Protein AF-A0A965QB93-F1 (afdb_monomer)

Radius of gyration: 33.7 Å; Cα contacts (8 Å, |Δi|>4): 603; chains: 1; bounding box: 69×72×111 Å

Secondary structure (DSSP, 8-state):
------------------------------------------------------------SHHHHTTS-----------------PPPPHHHHHHHHHHHHHHHHHHHHHHHHHHHHHHHHHHHHHHHHHHHHHHHHHHHHHTT-B--TTS--SEEEE-SSEEEEEEEEEEEEE-STTEEEEPP--HHHHHH--EEEEEEE-TTTT--EEEEE-SS--EE--THHHHTTT--PPTT-EEEE-TT----TT-EEEEEEEEEEEEEE-SSSTTSEEEEEEETTS--EEEEEEE-TT-EEEEEETT--SPBSS---GGGEEEEEEEEEEEPSS--TT-SS--EEEEEEEEE--B---

Structure (mmCIF, N/CA/C/O backbone):
data_AF-A0A965QB93-F1
#
_entry.id   AF-A0A965QB93-F1
#
loop_
_atom_site.group_PDB
_atom_site.id
_atom_site.type_symbol
_atom_site.label_atom_id
_atom_site.label_alt_id
_atom_site.label_comp_id
_atom_site.label_asym_id
_atom_site.label_entity_id
_atom_site.label_seq_id
_atom_site.pdbx_PDB_ins_code
_atom_site.Cartn_x
_atom_site.Cartn_y
_atom_site.Cartn_z
_atom_site.occupancy
_atom_site.B_iso_or_equiv
_atom_site.auth_seq_id
_atom_site.auth_comp_id
_atom_site.auth_asym_id
_atom_site.auth_atom_id
_atom_site.pdbx_PDB_model_num
ATOM 1 N N . MET A 1 1 ? 26.404 -50.165 -29.804 1.00 35.16 1 MET A N 1
ATOM 2 C CA . MET A 1 1 ? 27.723 -50.814 -29.624 1.00 35.16 1 MET A CA 1
ATOM 3 C C . MET A 1 1 ? 28.597 -50.466 -30.818 1.00 35.16 1 MET A C 1
ATOM 5 O O . MET A 1 1 ? 28.040 -50.518 -31.912 1.00 35.16 1 MET A O 1
ATOM 9 N N . PRO A 1 2 ? 29.921 -50.261 -30.656 1.00 63.09 2 PRO A N 1
ATOM 10 C CA . PRO A 1 2 ? 30.664 -49.651 -29.533 1.00 63.09 2 PRO A CA 1
ATOM 11 C C . PRO A 1 2 ? 30.927 -48.158 -29.883 1.00 63.09 2 PRO A C 1
ATOM 13 O O . PRO A 1 2 ? 29.962 -47.539 -30.316 1.00 63.09 2 PRO A O 1
ATOM 16 N N . HIS A 1 3 ? 32.121 -47.533 -29.836 1.00 40.97 3 HIS A N 1
ATOM 17 C CA . HIS A 1 3 ? 32.996 -47.166 -28.685 1.00 40.97 3 HIS A CA 1
ATOM 18 C C . HIS A 1 3 ? 32.787 -45.644 -28.411 1.00 40.97 3 HIS A C 1
ATOM 20 O O . HIS A 1 3 ? 32.260 -44.967 -29.287 1.00 40.97 3 HIS A O 1
ATOM 26 N N . ALA A 1 4 ? 33.049 -45.001 -27.262 1.00 42.69 4 ALA A N 1
ATOM 27 C CA . ALA A 1 4 ? 34.003 -45.143 -26.142 1.00 42.69 4 ALA A CA 1
ATOM 28 C C . ALA A 1 4 ? 35.377 -44.439 -26.317 1.00 42.69 4 ALA A C 1
ATOM 30 O O . ALA A 1 4 ? 36.328 -45.069 -26.763 1.00 42.69 4 ALA A O 1
ATOM 31 N N . LEU A 1 5 ? 35.451 -43.169 -25.880 1.00 48.66 5 LEU A N 1
ATOM 32 C CA . LEU A 1 5 ? 36.581 -42.405 -25.292 1.00 48.66 5 LEU A CA 1
ATOM 33 C C . LEU A 1 5 ? 35.890 -41.285 -24.465 1.00 48.66 5 LEU A C 1
ATOM 35 O O . LEU A 1 5 ? 35.042 -40.604 -25.035 1.00 48.66 5 LEU A O 1
ATOM 39 N N . LEU A 1 6 ? 35.958 -41.141 -23.133 1.00 41.66 6 LEU A N 1
ATOM 40 C CA . LEU A 1 6 ? 37.072 -41.045 -22.168 1.00 41.66 6 LEU A CA 1
ATOM 41 C C . LEU A 1 6 ? 38.065 -39.909 -22.464 1.00 41.66 6 LEU A C 1
ATOM 43 O O . LEU A 1 6 ? 38.689 -39.881 -23.521 1.00 41.66 6 LEU A O 1
ATOM 47 N N . GLY A 1 7 ? 38.177 -38.992 -21.500 1.00 39.69 7 GLY A N 1
ATOM 48 C CA . GLY A 1 7 ? 38.986 -37.775 -21.529 1.00 39.69 7 GLY A CA 1
ATOM 49 C C . GLY A 1 7 ? 38.798 -37.012 -20.216 1.00 39.69 7 GLY A C 1
ATOM 50 O O . GLY A 1 7 ? 37.840 -36.253 -20.082 1.00 39.69 7 GLY A O 1
ATOM 51 N N . ASP A 1 8 ? 39.672 -37.296 -19.253 1.00 41.94 8 ASP A N 1
ATOM 52 C CA . ASP A 1 8 ? 39.671 -36.737 -17.898 1.00 41.94 8 ASP A CA 1
ATOM 53 C C . ASP A 1 8 ? 40.419 -35.383 -17.803 1.00 41.94 8 ASP A C 1
ATOM 55 O O . ASP A 1 8 ? 41.014 -34.905 -18.768 1.00 41.94 8 ASP A O 1
ATOM 59 N N . ASP A 1 9 ? 40.402 -34.823 -16.590 1.00 42.31 9 ASP A N 1
ATOM 60 C CA . ASP A 1 9 ? 41.357 -33.864 -16.010 1.00 42.31 9 ASP A CA 1
ATOM 61 C C . ASP A 1 9 ? 41.445 -32.415 -16.531 1.00 42.31 9 ASP A C 1
ATOM 63 O O . ASP A 1 9 ? 42.126 -32.086 -17.502 1.00 42.31 9 ASP A O 1
ATOM 67 N N . ALA A 1 10 ? 40.908 -31.503 -15.709 1.00 38.97 10 ALA A N 1
ATOM 68 C CA . ALA A 1 10 ? 41.477 -30.170 -15.488 1.00 38.97 10 ALA A CA 1
ATOM 69 C C . ALA A 1 10 ? 41.077 -29.616 -14.101 1.00 38.97 10 ALA A C 1
ATOM 71 O O . ALA A 1 10 ? 40.237 -28.719 -13.990 1.00 38.97 10 ALA A O 1
ATOM 72 N N . GLU A 1 11 ? 41.686 -30.125 -13.023 1.00 42.00 11 GLU A N 1
ATOM 73 C CA . GLU A 1 11 ? 41.661 -29.420 -11.733 1.00 42.00 11 GLU A CA 1
ATOM 74 C C . GLU A 1 11 ? 42.358 -28.054 -11.871 1.00 42.00 11 GLU A C 1
ATOM 76 O O . GLU A 1 11 ? 43.537 -27.973 -12.216 1.00 42.00 11 GLU A O 1
ATOM 81 N N . SER A 1 12 ? 41.652 -26.966 -11.550 1.00 38.44 12 SER A N 1
ATOM 82 C CA . SER A 1 12 ? 42.252 -25.636 -11.408 1.00 38.44 12 SER A CA 1
ATOM 83 C C . SER A 1 12 ? 42.143 -25.172 -9.959 1.00 38.44 12 SER A C 1
ATOM 85 O O . SER A 1 12 ? 41.147 -24.586 -9.534 1.00 38.44 12 SER A O 1
ATOM 87 N N . GLY A 1 13 ? 43.181 -25.471 -9.177 1.00 37.66 13 GLY A N 1
ATOM 88 C CA . GLY A 1 13 ? 43.293 -25.022 -7.793 1.00 37.66 13 GLY A CA 1
ATOM 89 C C . GLY A 1 13 ? 43.570 -23.521 -7.710 1.00 37.66 13 GLY A C 1
ATOM 90 O O . GLY A 1 13 ? 44.720 -23.090 -7.818 1.00 37.66 13 GLY A O 1
ATOM 91 N N . VAL A 1 14 ? 42.532 -22.718 -7.466 1.00 37.09 14 VAL A N 1
ATOM 92 C CA . VAL A 1 14 ? 42.694 -21.298 -7.125 1.00 37.09 14 VAL A CA 1
ATOM 93 C C . VAL A 1 14 ? 43.148 -21.190 -5.672 1.00 37.09 14 VAL A C 1
ATOM 95 O O . VAL A 1 14 ? 42.418 -21.525 -4.741 1.00 37.09 14 VAL A O 1
ATOM 98 N N . ARG A 1 15 ? 44.382 -20.718 -5.479 1.00 35.28 15 ARG A N 1
ATOM 99 C CA . ARG A 1 15 ? 44.953 -20.467 -4.153 1.00 35.28 15 ARG A CA 1
ATOM 100 C C . ARG A 1 15 ? 44.229 -19.300 -3.485 1.00 35.28 15 ARG A C 1
ATOM 102 O O . ARG A 1 15 ? 44.225 -18.195 -4.022 1.00 35.28 15 ARG A O 1
ATOM 109 N N . VAL A 1 16 ? 43.690 -19.536 -2.291 1.00 39.47 16 VAL A N 1
ATOM 110 C CA . VAL A 1 16 ? 43.302 -18.462 -1.370 1.00 39.47 16 VAL A CA 1
ATOM 111 C C . VAL A 1 16 ? 44.589 -17.777 -0.915 1.00 39.47 16 VAL A C 1
ATOM 113 O O . VAL A 1 16 ? 45.398 -18.382 -0.218 1.00 39.47 16 VAL A O 1
ATOM 116 N N . GLY A 1 17 ? 44.813 -16.552 -1.388 1.00 37.56 17 GLY A N 1
ATOM 117 C CA . GLY A 1 17 ? 45.902 -15.698 -0.926 1.00 37.56 17 GLY A CA 1
ATOM 118 C C . GLY A 1 17 ? 45.419 -14.820 0.220 1.00 37.56 17 GLY A C 1
ATOM 119 O O . GLY A 1 17 ? 44.417 -14.120 0.069 1.00 37.56 17 GLY A O 1
ATOM 120 N N . ASP A 1 18 ? 46.131 -14.854 1.343 1.00 38.69 18 ASP A N 1
ATOM 121 C CA . ASP A 1 18 ? 45.854 -14.006 2.498 1.00 38.69 18 ASP A CA 1
ATOM 122 C C . ASP A 1 18 ? 45.936 -12.520 2.122 1.00 38.69 18 ASP A C 1
ATOM 124 O O . ASP A 1 18 ? 46.977 -12.031 1.678 1.00 38.69 18 ASP A O 1
ATOM 128 N N . ILE A 1 19 ? 44.847 -11.781 2.344 1.00 37.25 19 ILE A N 1
ATOM 129 C CA . ILE A 1 19 ? 44.852 -10.317 2.327 1.00 37.25 19 ILE A CA 1
ATOM 130 C C . ILE A 1 19 ? 44.737 -9.850 3.773 1.00 37.25 19 ILE A C 1
ATOM 132 O O . ILE A 1 19 ? 43.682 -9.954 4.399 1.00 37.25 19 ILE A O 1
ATOM 136 N N . ALA A 1 20 ? 45.847 -9.338 4.302 1.00 35.94 20 ALA A N 1
ATOM 137 C CA . ALA A 1 20 ? 45.879 -8.701 5.607 1.00 35.94 20 ALA A CA 1
ATOM 138 C C . ALA A 1 20 ? 45.004 -7.438 5.593 1.00 35.94 20 ALA A C 1
ATOM 140 O O . ALA A 1 20 ? 45.224 -6.528 4.793 1.00 35.94 20 ALA A O 1
ATOM 141 N N . ILE A 1 21 ? 44.024 -7.375 6.495 1.00 35.03 21 ILE A N 1
ATOM 142 C CA . ILE A 1 21 ? 43.228 -6.167 6.725 1.00 35.03 21 ILE A CA 1
ATOM 143 C C . ILE A 1 21 ? 43.976 -5.309 7.746 1.00 35.03 21 ILE A C 1
ATOM 145 O O . ILE A 1 21 ? 43.932 -5.566 8.949 1.00 35.03 21 ILE A O 1
ATOM 149 N N . GLU A 1 22 ? 44.682 -4.292 7.255 1.00 39.34 22 GLU A N 1
ATOM 150 C CA . GLU A 1 22 ? 45.320 -3.282 8.096 1.00 39.34 22 GLU A CA 1
ATOM 151 C C . GLU A 1 22 ? 44.247 -2.344 8.668 1.00 39.34 22 GLU A C 1
ATOM 153 O O . GLU A 1 22 ? 43.645 -1.529 7.968 1.00 39.34 22 GLU A O 1
ATOM 158 N N . ASN A 1 23 ? 43.954 -2.513 9.958 1.00 37.84 23 ASN A N 1
ATOM 159 C CA . ASN A 1 23 ? 42.864 -1.821 10.635 1.00 37.84 23 ASN A CA 1
ATOM 160 C C . ASN A 1 23 ? 43.317 -0.442 11.148 1.00 37.84 23 ASN A C 1
ATOM 162 O O . ASN A 1 23 ? 43.752 -0.305 12.293 1.00 37.84 23 ASN A O 1
ATOM 166 N N . THR A 1 24 ? 43.226 0.590 10.307 1.00 43.09 24 THR A N 1
ATOM 167 C CA . THR A 1 24 ? 43.474 1.978 10.727 1.00 43.09 24 THR A CA 1
ATOM 168 C C . THR A 1 24 ? 42.209 2.631 11.279 1.00 43.09 24 THR A C 1
ATOM 170 O O . THR A 1 24 ? 41.343 3.069 10.519 1.00 43.09 24 THR A O 1
ATOM 173 N N . ASN A 1 25 ? 42.150 2.754 12.608 1.00 42.44 25 ASN A N 1
ATOM 174 C CA . ASN A 1 25 ? 41.196 3.604 13.324 1.00 42.44 25 ASN A CA 1
ATOM 175 C C . ASN A 1 25 ? 41.123 5.011 12.712 1.00 42.44 25 ASN A C 1
ATOM 177 O O . ASN A 1 25 ? 42.146 5.691 12.584 1.00 42.44 25 ASN A O 1
ATOM 181 N N . ARG A 1 26 ? 39.904 5.497 12.458 1.00 36.22 26 ARG A N 1
ATOM 182 C CA . ARG A 1 26 ? 39.642 6.936 12.411 1.00 36.22 26 ARG A CA 1
ATOM 183 C C . ARG A 1 26 ? 38.231 7.254 12.894 1.00 36.22 26 ARG A C 1
ATOM 185 O O . ARG A 1 26 ? 37.250 6.909 12.244 1.00 36.22 26 ARG A O 1
ATOM 192 N N . ASP A 1 27 ? 38.165 7.913 14.044 1.00 43.50 27 ASP A N 1
ATOM 193 C CA . ASP A 1 27 ? 36.928 8.315 14.709 1.00 43.50 27 ASP A CA 1
ATOM 194 C C . ASP A 1 27 ? 36.112 9.307 13.865 1.00 43.50 27 ASP A C 1
ATOM 196 O O . ASP A 1 27 ? 36.671 10.185 13.201 1.00 43.50 27 ASP A O 1
ATOM 200 N N . GLY A 1 28 ? 34.781 9.179 13.899 1.00 37.16 28 GLY A N 1
ATOM 201 C CA . GLY A 1 28 ? 33.908 9.925 12.985 1.00 37.16 28 GLY A CA 1
ATOM 202 C C . GLY A 1 28 ? 32.403 9.828 13.250 1.00 37.16 28 GLY A C 1
ATOM 203 O O . GLY A 1 28 ? 31.645 9.730 12.298 1.00 37.16 28 GLY A O 1
ATOM 204 N N . HIS A 1 29 ? 31.997 9.833 14.525 1.00 47.66 29 HIS A N 1
ATOM 205 C CA . HIS A 1 29 ? 30.703 10.326 15.037 1.00 47.66 29 HIS A CA 1
ATOM 206 C C . HIS A 1 29 ? 29.462 10.180 14.112 1.00 47.66 29 HIS A C 1
ATOM 208 O O . HIS A 1 29 ? 29.174 11.067 13.311 1.00 47.66 29 HIS A O 1
ATOM 214 N N . LEU A 1 30 ? 28.669 9.115 14.294 1.00 40.72 30 LEU A N 1
ATOM 215 C CA . LEU A 1 30 ? 27.302 9.017 13.757 1.00 40.72 30 LEU A CA 1
ATOM 216 C C . LEU A 1 30 ? 26.321 8.475 14.802 1.00 40.72 30 LEU A C 1
ATOM 218 O O . LEU A 1 30 ? 26.696 7.710 15.691 1.00 40.72 30 LEU A O 1
ATOM 222 N N . ASP A 1 31 ? 25.076 8.931 14.690 1.00 38.91 31 ASP A N 1
ATOM 223 C CA . ASP A 1 31 ? 24.038 8.825 15.711 1.00 38.91 31 ASP A CA 1
ATOM 224 C C . ASP A 1 31 ? 23.496 7.403 15.905 1.00 38.91 31 ASP A C 1
ATOM 226 O O . ASP A 1 31 ? 23.136 6.709 14.953 1.00 38.91 31 ASP A O 1
ATOM 230 N N . ALA A 1 32 ? 23.367 6.997 17.170 1.00 41.31 32 ALA A N 1
ATOM 231 C CA . ALA A 1 32 ? 22.746 5.741 17.571 1.00 41.31 32 ALA A CA 1
ATOM 232 C C . ALA A 1 32 ? 21.345 5.994 18.151 1.00 41.31 32 ALA A C 1
ATOM 234 O O . ALA A 1 32 ? 21.170 6.083 19.365 1.00 41.31 32 ALA A O 1
ATOM 235 N N . GLU A 1 33 ? 20.334 6.060 17.284 1.00 51.19 33 GLU A N 1
ATOM 236 C CA . GLU A 1 33 ? 18.933 5.907 17.685 1.00 51.19 33 GLU A CA 1
ATOM 237 C C . GLU A 1 33 ? 18.282 4.713 16.977 1.00 51.19 33 GLU A C 1
ATOM 239 O O . GLU A 1 33 ? 18.497 4.484 15.787 1.00 51.19 33 GLU A O 1
ATOM 244 N N . ARG A 1 34 ? 17.395 4.038 17.730 1.00 43.34 34 ARG A N 1
ATOM 245 C CA . ARG A 1 34 ? 16.406 3.026 17.307 1.00 43.34 34 ARG A CA 1
ATOM 246 C C . ARG A 1 34 ? 16.810 1.543 17.355 1.00 43.34 34 ARG A C 1
ATOM 248 O O . ARG A 1 34 ? 16.973 0.885 16.331 1.00 43.34 34 ARG A O 1
ATOM 255 N N . CYS A 1 35 ? 16.718 0.980 18.560 1.00 39.78 35 CYS A N 1
ATOM 256 C CA . CYS A 1 35 ? 16.233 -0.390 18.756 1.00 39.78 35 CYS A CA 1
ATOM 257 C C . CYS A 1 35 ? 14.802 -0.313 19.323 1.00 39.78 35 CYS A C 1
ATOM 259 O O . CYS A 1 35 ? 14.619 0.189 20.427 1.00 39.78 35 CYS A O 1
ATOM 261 N N . ASP A 1 36 ? 13.798 -0.751 18.556 1.00 48.09 36 ASP A N 1
ATOM 262 C CA . ASP A 1 36 ? 12.383 -0.781 18.976 1.00 48.09 36 ASP A CA 1
ATOM 263 C C . ASP A 1 36 ? 12.077 -2.055 19.807 1.00 48.09 36 ASP A C 1
ATOM 265 O O . ASP A 1 36 ? 12.572 -3.143 19.504 1.00 48.09 36 ASP A O 1
ATOM 269 N N . ASP A 1 37 ? 11.230 -1.930 20.835 1.00 44.09 37 ASP A N 1
ATOM 270 C CA . ASP A 1 37 ? 10.864 -3.014 21.761 1.00 44.09 37 ASP A CA 1
ATOM 271 C C . ASP A 1 37 ? 10.086 -4.176 21.105 1.00 44.09 37 ASP A C 1
ATOM 273 O O . ASP A 1 37 ? 8.998 -3.993 20.550 1.00 44.09 37 ASP A O 1
ATOM 277 N N . GLN A 1 38 ? 10.556 -5.413 21.313 1.00 43.41 38 GLN A N 1
ATOM 278 C CA . GLN A 1 38 ? 9.746 -6.635 21.187 1.00 43.41 38 GLN A CA 1
ATOM 279 C C . GLN A 1 38 ? 9.909 -7.552 22.410 1.00 43.41 38 GLN A C 1
ATOM 281 O O . GLN A 1 38 ? 10.589 -8.576 22.373 1.00 43.41 38 GLN A O 1
ATOM 286 N N . ALA A 1 39 ? 9.217 -7.218 23.502 1.00 41.84 39 ALA A N 1
ATOM 287 C CA . ALA A 1 39 ? 9.035 -8.104 24.653 1.00 41.84 39 ALA A CA 1
ATOM 288 C C . ALA A 1 39 ? 7.612 -8.700 24.639 1.00 41.84 39 ALA A C 1
ATOM 290 O O . ALA A 1 39 ? 6.655 -8.056 25.062 1.00 41.84 39 ALA A O 1
ATOM 291 N N . GLY A 1 40 ? 7.465 -9.930 24.124 1.00 36.94 40 GLY A N 1
ATOM 292 C CA . GLY A 1 40 ? 6.153 -10.494 23.762 1.00 36.94 40 GLY A CA 1
ATOM 293 C C . GLY A 1 40 ? 6.022 -12.020 23.840 1.00 36.94 40 GLY A C 1
ATOM 294 O O . GLY A 1 40 ? 5.591 -12.643 22.881 1.00 36.94 40 GLY A O 1
ATOM 295 N N . TYR A 1 41 ? 6.349 -12.604 24.997 1.00 47.44 41 TYR A N 1
ATOM 296 C CA . TYR A 1 41 ? 5.784 -13.871 25.502 1.00 47.44 41 TYR A CA 1
ATOM 297 C C . TYR A 1 41 ? 5.871 -15.143 24.617 1.00 47.44 41 TYR A C 1
ATOM 299 O O . TYR A 1 41 ? 4.921 -15.515 23.937 1.00 47.44 41 TYR A O 1
ATOM 307 N N . ASN A 1 42 ? 6.948 -15.925 24.774 1.00 42.56 42 ASN A N 1
ATOM 308 C CA . ASN A 1 42 ? 6.861 -17.396 24.827 1.00 42.56 42 ASN A CA 1
ATOM 309 C C . ASN A 1 42 ? 8.112 -17.998 25.489 1.00 42.56 42 ASN A C 1
ATOM 311 O O . ASN A 1 42 ? 9.227 -17.541 25.255 1.00 42.56 42 ASN A O 1
ATOM 315 N N . ARG A 1 43 ? 7.934 -19.010 26.353 1.00 47.94 43 ARG A N 1
ATOM 316 C CA . ARG A 1 43 ? 9.000 -19.552 27.217 1.00 47.94 43 ARG A CA 1
ATOM 317 C C . ARG A 1 43 ? 9.012 -21.082 27.210 1.00 47.94 43 ARG A C 1
ATOM 319 O O . ARG A 1 43 ? 8.322 -21.686 28.024 1.00 47.94 43 ARG A O 1
ATOM 326 N N . ALA A 1 44 ? 9.850 -21.693 26.369 1.00 46.19 44 ALA A N 1
ATOM 327 C CA . ALA A 1 44 ? 10.302 -23.079 26.540 1.00 46.19 44 ALA A CA 1
ATOM 328 C C . ALA A 1 44 ? 11.557 -23.400 25.693 1.00 46.19 44 ALA A C 1
ATOM 330 O O . ALA A 1 44 ? 11.522 -23.301 24.477 1.00 46.19 44 ALA A O 1
ATOM 331 N N . HIS A 1 45 ? 12.619 -23.855 26.370 1.00 43.22 45 HIS A N 1
ATOM 332 C CA . HIS A 1 45 ? 13.757 -24.652 25.872 1.00 43.22 45 HIS A CA 1
ATOM 333 C C . HIS A 1 45 ? 14.707 -24.142 24.751 1.00 43.22 45 HIS A C 1
ATOM 335 O O . HIS A 1 45 ? 14.420 -24.239 23.568 1.00 43.22 45 HIS A O 1
ATOM 341 N N . ALA A 1 46 ? 15.955 -23.881 25.189 1.00 40.00 46 ALA A N 1
ATOM 342 C CA . ALA A 1 46 ? 17.207 -24.537 24.739 1.00 40.00 46 ALA A CA 1
ATOM 343 C C . ALA A 1 46 ? 18.321 -23.701 24.049 1.00 40.00 46 ALA A C 1
ATOM 345 O O . ALA A 1 46 ? 18.289 -23.435 22.858 1.00 40.00 46 ALA A O 1
ATOM 346 N N . LYS A 1 47 ? 19.398 -23.505 24.834 1.00 41.88 47 LYS A N 1
ATOM 347 C CA . LYS A 1 47 ? 20.842 -23.629 24.509 1.00 41.88 47 LYS A CA 1
ATOM 348 C C . LYS A 1 47 ? 21.504 -22.740 23.429 1.00 41.88 47 LYS A C 1
ATOM 350 O O . LYS A 1 47 ? 21.426 -23.013 22.244 1.00 41.88 47 LYS A O 1
ATOM 355 N N . HIS A 1 48 ? 22.355 -21.844 23.943 1.00 49.09 48 HIS A N 1
ATOM 356 C CA . HIS A 1 48 ? 23.700 -21.462 23.471 1.00 49.09 48 HIS A CA 1
ATOM 357 C C . HIS A 1 48 ? 23.987 -21.322 21.962 1.00 49.09 48 HIS A C 1
ATOM 359 O O . HIS A 1 48 ? 24.272 -22.298 21.274 1.00 49.09 48 HIS A O 1
ATOM 365 N N . GLY A 1 49 ? 24.169 -20.069 21.548 1.00 37.69 49 GLY A N 1
ATOM 366 C CA . GLY A 1 49 ? 25.086 -19.641 20.490 1.00 37.69 49 GLY A CA 1
ATOM 367 C C . GLY A 1 49 ? 25.533 -18.221 20.836 1.00 37.69 49 GLY A C 1
ATOM 368 O O . GLY A 1 49 ? 24.684 -17.393 21.159 1.00 37.69 49 GLY A O 1
ATOM 369 N N . ALA A 1 50 ? 26.839 -17.963 20.899 1.00 55.81 50 ALA A N 1
ATOM 370 C CA . ALA A 1 50 ? 27.349 -16.629 21.198 1.00 55.81 50 ALA A CA 1
ATOM 371 C C . ALA A 1 50 ? 27.382 -15.796 19.916 1.00 55.81 50 ALA A C 1
ATOM 373 O O . ALA A 1 50 ? 27.909 -16.283 18.927 1.00 55.81 50 ALA A O 1
ATOM 374 N N . ASP A 1 51 ? 26.860 -14.570 19.968 1.00 45.75 51 ASP A N 1
ATOM 375 C CA . ASP A 1 51 ? 27.413 -13.409 19.265 1.00 45.75 51 ASP A CA 1
ATOM 376 C C . ASP A 1 51 ? 26.829 -12.113 19.851 1.00 45.75 51 ASP A C 1
ATOM 378 O O . ASP A 1 51 ? 25.786 -12.110 20.513 1.00 45.75 51 ASP A O 1
ATOM 382 N N . GLY A 1 52 ? 27.583 -11.021 19.724 1.00 52.34 52 GLY A N 1
ATOM 383 C CA . GLY A 1 52 ? 27.441 -9.847 20.581 1.00 52.34 52 GLY A CA 1
ATOM 384 C C . GLY A 1 52 ? 26.254 -8.944 20.254 1.00 52.34 52 GLY A C 1
ATOM 385 O O . GLY A 1 52 ? 26.335 -8.119 19.349 1.00 52.34 52 GLY A O 1
ATOM 386 N N . CYS A 1 53 ? 25.216 -8.981 21.090 1.00 38.50 53 CYS A N 1
ATOM 387 C CA . CYS A 1 53 ? 24.309 -7.849 21.255 1.00 38.50 53 CYS A CA 1
ATOM 388 C C . CYS A 1 53 ? 24.646 -7.160 22.583 1.00 38.50 53 CYS A C 1
ATOM 390 O O . CYS A 1 53 ? 24.431 -7.734 23.652 1.00 38.50 53 CYS A O 1
ATOM 392 N N . VAL A 1 54 ? 25.199 -5.943 22.525 1.00 50.09 54 VAL A N 1
ATOM 393 C CA . VAL A 1 54 ? 25.451 -5.133 23.725 1.00 50.09 54 VAL A CA 1
ATOM 394 C C . VAL A 1 54 ? 24.099 -4.810 24.352 1.00 50.09 54 VAL A C 1
ATOM 396 O O . VAL A 1 54 ? 23.328 -4.014 23.819 1.00 50.09 54 VAL A O 1
ATOM 399 N N . THR A 1 55 ? 23.790 -5.450 25.479 1.00 48.25 55 THR A N 1
ATOM 400 C CA . THR A 1 55 ? 22.617 -5.091 26.277 1.00 48.25 55 THR A CA 1
ATOM 401 C C . THR A 1 55 ? 22.764 -3.636 26.715 1.00 48.25 55 THR A C 1
ATOM 403 O O . THR A 1 55 ? 23.817 -3.313 27.277 1.00 48.25 55 THR A O 1
ATOM 406 N N . PRO A 1 56 ? 21.759 -2.763 26.520 1.00 43.97 56 PRO A N 1
ATOM 407 C CA . PRO A 1 56 ? 21.818 -1.424 27.081 1.00 43.97 56 PRO A CA 1
ATOM 408 C C . PRO A 1 56 ? 21.986 -1.550 28.595 1.00 43.97 56 PRO A C 1
ATOM 410 O O . PRO A 1 56 ? 21.177 -2.181 29.280 1.00 43.97 56 PRO A O 1
ATOM 413 N N . VAL A 1 57 ? 23.077 -0.982 29.110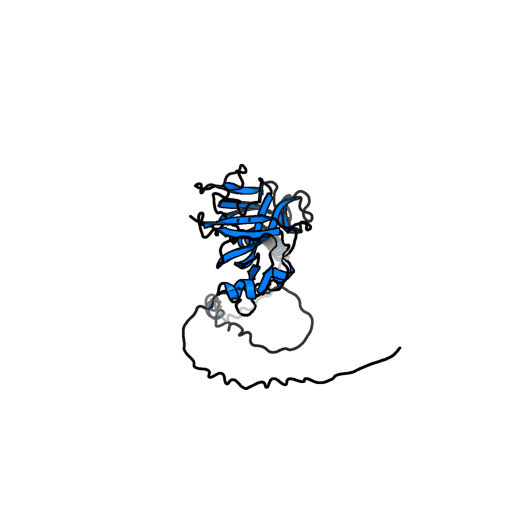 1.00 47.94 57 VAL A N 1
ATOM 414 C CA . VAL A 1 57 ? 23.290 -0.867 30.549 1.00 47.94 57 VAL A CA 1
ATOM 415 C C . VAL A 1 57 ? 22.210 0.071 31.067 1.00 47.94 57 VAL A C 1
ATOM 417 O O . VAL A 1 57 ? 22.245 1.273 30.805 1.00 47.94 57 VAL A O 1
ATOM 420 N N . TRP A 1 58 ? 21.242 -0.487 31.792 1.00 37.78 58 TRP A N 1
ATOM 421 C CA . TRP A 1 58 ? 20.220 0.266 32.512 1.00 37.78 58 TRP A CA 1
ATOM 422 C C . TRP A 1 58 ? 20.862 1.006 33.690 1.00 37.78 58 TRP A C 1
ATOM 424 O O . TRP A 1 58 ? 20.714 0.624 34.849 1.00 37.78 58 TRP A O 1
ATOM 434 N N . HIS A 1 59 ? 21.612 2.067 33.393 1.00 45.91 59 HIS A N 1
ATOM 435 C CA . HIS A 1 59 ? 22.113 2.974 34.410 1.00 45.91 59 HIS A CA 1
ATOM 436 C C . HIS A 1 59 ? 20.961 3.819 34.966 1.00 45.91 59 HIS A C 1
ATOM 438 O O . HIS A 1 59 ? 20.426 4.701 34.302 1.00 45.91 59 HIS A O 1
ATOM 444 N N . ASN A 1 60 ? 20.646 3.552 36.233 1.00 51.19 60 ASN A N 1
ATOM 445 C CA . ASN A 1 60 ? 20.125 4.506 37.209 1.00 51.19 60 ASN A CA 1
ATOM 446 C C . ASN A 1 60 ? 18.842 5.266 36.826 1.00 51.19 60 ASN A C 1
ATOM 448 O O . ASN A 1 60 ? 18.822 6.495 36.806 1.00 51.19 60 ASN A O 1
ATOM 452 N N . VAL A 1 61 ? 17.727 4.540 36.677 1.00 48.34 61 VAL A N 1
ATOM 453 C CA . VAL A 1 61 ? 16.383 5.130 36.886 1.00 48.34 61 VAL A CA 1
ATOM 454 C C . VAL A 1 61 ? 15.857 4.889 38.318 1.00 48.34 61 VAL A C 1
ATOM 456 O O . VAL A 1 61 ? 14.946 5.582 38.766 1.00 48.34 61 VAL A O 1
ATOM 459 N N . ASP A 1 62 ? 16.480 3.984 39.087 1.00 44.53 62 ASP A N 1
ATOM 460 C CA . ASP A 1 62 ? 16.104 3.688 40.484 1.00 44.53 62 ASP A CA 1
ATOM 461 C C . ASP A 1 62 ? 16.393 4.835 41.477 1.00 44.53 62 ASP A C 1
ATOM 463 O O . ASP A 1 62 ? 15.786 4.903 42.547 1.00 44.53 62 ASP A O 1
ATOM 467 N N . GLU A 1 63 ? 17.281 5.779 41.144 1.00 50.00 63 GLU A N 1
ATOM 468 C CA . GLU A 1 63 ? 17.752 6.790 42.108 1.00 50.00 63 GLU A CA 1
ATOM 469 C C . GLU A 1 63 ? 16.804 7.998 42.284 1.00 50.00 63 GLU A C 1
ATOM 471 O O . GLU A 1 63 ? 16.917 8.749 43.254 1.00 50.00 63 GLU A O 1
ATOM 476 N N . GLN A 1 64 ? 15.829 8.188 41.385 1.00 48.09 64 GLN A N 1
ATOM 477 C CA . GLN A 1 64 ? 14.843 9.281 41.485 1.00 48.09 64 GLN A CA 1
ATOM 478 C C . GLN A 1 64 ? 13.550 8.870 42.210 1.00 48.09 64 GLN A C 1
ATOM 480 O O . GLN A 1 64 ? 12.903 9.716 42.829 1.00 48.09 64 GLN A O 1
ATOM 485 N N . LEU A 1 65 ? 13.187 7.580 42.222 1.00 47.53 65 LEU A N 1
ATOM 486 C CA . LEU A 1 65 ? 11.990 7.102 42.934 1.00 47.53 65 LEU A CA 1
ATOM 487 C C . LEU A 1 65 ? 12.197 6.926 44.449 1.00 47.53 65 LEU A C 1
ATOM 489 O O . LEU A 1 65 ? 11.218 6.873 45.191 1.00 47.53 65 LEU A O 1
ATOM 493 N N . GLN A 1 66 ? 13.439 6.936 44.942 1.00 53.16 66 GLN A N 1
ATOM 494 C CA . GLN A 1 66 ? 13.725 6.873 46.383 1.00 53.16 66 GLN A CA 1
ATOM 495 C C . GLN A 1 66 ? 13.528 8.204 47.140 1.00 53.16 66 GLN A C 1
ATOM 497 O O . GLN A 1 66 ? 13.595 8.215 48.368 1.00 53.16 66 GLN A O 1
ATOM 502 N N . ARG A 1 67 ? 13.262 9.333 46.461 1.00 44.09 67 ARG A N 1
ATOM 503 C CA . ARG A 1 67 ? 13.196 10.665 47.109 1.00 44.09 67 ARG A CA 1
ATOM 504 C C . ARG A 1 67 ? 11.801 11.182 47.481 1.00 44.09 67 ARG A C 1
ATOM 506 O O . ARG A 1 67 ? 11.717 12.241 48.097 1.00 44.09 67 ARG A O 1
ATOM 513 N N . ILE A 1 68 ? 10.719 10.454 47.184 1.00 50.91 68 ILE A N 1
ATOM 514 C CA . ILE A 1 68 ? 9.349 10.810 47.629 1.00 50.91 68 ILE A CA 1
ATOM 515 C C . ILE A 1 68 ? 8.680 9.636 48.364 1.00 50.91 68 ILE A C 1
ATOM 517 O O . ILE A 1 68 ? 7.516 9.303 48.165 1.00 50.91 68 ILE A O 1
ATOM 521 N N . LEU A 1 69 ? 9.434 9.033 49.282 1.00 46.75 69 LEU A N 1
ATOM 522 C CA . LEU A 1 69 ? 8.891 8.273 50.404 1.00 46.75 69 LEU A CA 1
ATOM 523 C C . LEU A 1 69 ? 9.409 8.901 51.700 1.00 46.75 69 LEU A C 1
ATOM 525 O O . LEU A 1 69 ? 10.257 8.353 52.401 1.00 46.75 69 LEU A O 1
ATOM 529 N N . ILE A 1 70 ? 8.864 10.080 52.025 1.00 53.28 70 ILE A N 1
ATOM 530 C CA . ILE A 1 70 ? 8.873 10.573 53.405 1.00 53.28 70 ILE A CA 1
ATOM 531 C C . ILE A 1 70 ? 7.956 9.632 54.186 1.00 53.28 70 ILE A C 1
ATOM 533 O O . ILE A 1 70 ? 6.758 9.875 54.322 1.00 53.28 70 ILE A O 1
ATOM 537 N N . VAL A 1 71 ? 8.519 8.521 54.655 1.00 56.25 71 VAL A N 1
ATOM 538 C CA . VAL A 1 71 ? 7.919 7.721 55.716 1.00 56.25 71 VAL A CA 1
ATOM 539 C C . VAL A 1 71 ? 7.982 8.596 56.967 1.00 56.25 71 VAL A C 1
ATOM 541 O O . VAL A 1 71 ? 9.091 8.897 57.415 1.00 56.25 71 VAL A O 1
ATOM 544 N N . PRO A 1 72 ? 6.851 9.058 57.530 1.00 58.19 72 PRO A N 1
ATOM 545 C CA . PRO A 1 72 ? 6.893 9.769 58.794 1.00 58.19 72 PRO A CA 1
ATOM 546 C C . PRO A 1 72 ? 7.356 8.781 59.863 1.00 58.19 72 PRO A C 1
ATOM 548 O O . PRO A 1 72 ? 6.631 7.852 60.221 1.00 58.19 72 PRO A O 1
ATOM 551 N N . THR A 1 73 ? 8.577 8.970 60.357 1.00 59.25 73 THR A N 1
ATOM 552 C CA . THR A 1 73 ? 9.111 8.219 61.490 1.00 59.25 73 THR A CA 1
ATOM 553 C C . THR A 1 73 ? 8.262 8.556 62.711 1.00 59.25 73 THR A C 1
ATOM 555 O O . THR A 1 73 ? 8.455 9.589 63.351 1.00 59.25 73 THR A O 1
ATOM 558 N N . LEU A 1 74 ? 7.275 7.710 63.008 1.00 50.78 74 LEU A N 1
ATOM 559 C CA . LEU A 1 74 ? 6.468 7.821 64.215 1.00 50.78 74 LEU A CA 1
ATOM 560 C C . LEU A 1 74 ? 7.369 7.520 65.413 1.00 50.78 74 LEU A C 1
ATOM 562 O O . LEU A 1 74 ? 7.622 6.364 65.744 1.00 50.78 74 LEU A O 1
ATOM 566 N N . THR A 1 75 ? 7.872 8.573 66.050 1.00 61.12 75 THR A N 1
ATOM 567 C CA . THR A 1 75 ? 8.532 8.495 67.350 1.00 61.12 75 THR A CA 1
ATOM 568 C C . THR A 1 75 ? 7.526 7.998 68.383 1.00 61.12 75 THR A C 1
ATOM 570 O O . THR A 1 75 ? 6.646 8.743 68.813 1.00 61.12 75 THR A O 1
ATOM 573 N N . GLU A 1 76 ? 7.644 6.728 68.776 1.00 60.38 76 GLU A N 1
ATOM 574 C CA . GLU A 1 76 ? 6.837 6.148 69.849 1.00 60.38 76 GLU A CA 1
ATOM 575 C C . GLU A 1 76 ? 7.083 6.885 71.177 1.00 60.38 76 GLU A C 1
ATOM 577 O O . GLU A 1 76 ? 8.209 6.879 71.686 1.00 60.38 76 GLU A O 1
ATOM 582 N N . PRO A 1 77 ? 6.048 7.461 71.812 1.00 61.09 77 PRO A N 1
ATOM 583 C CA . PRO A 1 77 ? 6.121 7.780 73.224 1.00 61.09 77 PRO A CA 1
ATOM 584 C C . PRO A 1 77 ? 6.002 6.476 74.023 1.00 61.09 77 PRO A C 1
ATOM 586 O O . PRO A 1 77 ? 4.940 5.852 74.060 1.00 61.09 77 PRO A O 1
ATOM 589 N N . THR A 1 78 ? 7.074 6.085 74.714 1.00 58.53 78 THR A N 1
ATOM 590 C CA . THR A 1 78 ? 7.121 4.955 75.659 1.00 58.53 78 THR A CA 1
ATOM 591 C C . THR A 1 78 ? 6.277 5.225 76.913 1.00 58.53 78 THR A C 1
ATOM 593 O O . THR A 1 78 ? 6.771 5.414 78.022 1.00 58.53 78 THR A O 1
ATOM 596 N N . GLY A 1 79 ? 4.956 5.238 76.739 1.00 57.12 79 GLY A N 1
ATOM 597 C CA . GLY A 1 79 ? 3.966 5.365 77.800 1.00 57.12 79 GLY A CA 1
ATOM 598 C C . GLY A 1 79 ? 3.260 4.040 78.053 1.00 57.12 79 GLY A C 1
ATOM 599 O O . GLY A 1 79 ? 2.221 3.775 77.453 1.00 57.12 79 GLY A O 1
ATOM 600 N N . THR A 1 80 ? 3.770 3.226 78.983 1.00 61.34 80 THR A N 1
ATOM 601 C CA . THR A 1 80 ? 3.137 1.962 79.400 1.00 61.34 80 THR A CA 1
ATOM 602 C C . THR A 1 80 ? 1.850 2.206 80.199 1.00 61.34 80 THR A C 1
ATOM 604 O O . THR A 1 80 ? 1.786 1.985 81.412 1.00 61.34 80 THR A O 1
ATOM 607 N N . ARG A 1 81 ? 0.787 2.659 79.526 1.00 55.97 81 ARG A N 1
ATOM 608 C CA . ARG A 1 81 ? -0.567 2.643 80.084 1.00 55.97 81 ARG A CA 1
ATOM 609 C C . ARG A 1 81 ? -1.024 1.191 80.174 1.00 55.97 81 ARG A C 1
ATOM 611 O O . ARG A 1 81 ? -1.141 0.502 79.165 1.00 55.97 81 ARG A O 1
ATOM 618 N N . ARG A 1 82 ? -1.295 0.723 81.396 1.00 56.16 82 ARG A N 1
ATOM 619 C CA . ARG A 1 82 ? -1.946 -0.572 81.628 1.00 56.16 82 ARG A CA 1
ATOM 620 C C . ARG A 1 82 ? -3.297 -0.573 80.912 1.00 56.16 82 ARG A C 1
ATOM 622 O O . ARG A 1 82 ? -4.233 0.064 81.386 1.00 56.16 82 ARG A O 1
ATOM 629 N N . HIS A 1 83 ? -3.398 -1.299 79.801 1.00 56.03 83 HIS A N 1
ATOM 630 C CA . HIS A 1 83 ? -4.681 -1.574 79.167 1.00 56.03 83 HIS A CA 1
ATOM 631 C C . HIS A 1 83 ? -5.527 -2.441 80.102 1.00 56.03 83 HIS A C 1
ATOM 633 O O . HIS A 1 83 ? -5.374 -3.662 80.170 1.00 56.03 83 HIS A O 1
ATOM 639 N N . THR A 1 84 ? -6.448 -1.798 80.817 1.00 58.53 84 THR A N 1
ATOM 640 C CA . THR A 1 84 ? -7.649 -2.460 81.313 1.00 58.53 84 THR A CA 1
ATOM 641 C C . THR A 1 84 ? -8.349 -3.093 80.113 1.00 58.53 84 THR A C 1
ATOM 643 O O . THR A 1 84 ? -8.653 -2.421 79.128 1.00 58.53 84 THR A O 1
ATOM 646 N N . ARG A 1 85 ? -8.553 -4.414 80.163 1.00 62.31 85 ARG A N 1
ATOM 647 C CA . ARG A 1 85 ? -9.214 -5.169 79.093 1.00 62.31 85 ARG A CA 1
ATOM 648 C C . ARG A 1 85 ? -10.709 -4.844 79.084 1.00 62.31 85 ARG A C 1
ATOM 650 O O . ARG A 1 85 ? -11.509 -5.599 79.628 1.00 62.31 85 ARG A O 1
ATOM 657 N N . ALA A 1 86 ? -11.073 -3.715 78.485 1.00 65.62 86 ALA A N 1
ATOM 658 C CA . ALA A 1 86 ? -12.446 -3.454 78.086 1.00 65.62 86 ALA A CA 1
ATOM 659 C C . ALA A 1 86 ? -12.828 -4.492 77.020 1.00 65.62 86 ALA A C 1
ATOM 661 O O . ALA A 1 86 ? -12.198 -4.567 75.965 1.00 65.62 86 ALA A O 1
ATOM 662 N N . GLY A 1 87 ? -13.807 -5.343 77.330 1.00 73.19 87 GLY A N 1
ATOM 663 C CA . GLY A 1 87 ? -14.350 -6.284 76.357 1.00 73.19 87 GLY A CA 1
ATOM 664 C C . GLY A 1 87 ? -15.061 -5.521 75.243 1.00 73.19 87 GLY A C 1
ATOM 665 O O . GLY A 1 87 ? -15.838 -4.612 75.527 1.00 73.19 87 GLY A O 1
ATOM 666 N N . PHE A 1 88 ? -14.795 -5.897 73.992 1.00 75.44 88 PHE A N 1
ATOM 667 C CA . PHE A 1 88 ? -15.445 -5.307 72.822 1.00 75.44 88 PHE A CA 1
ATOM 668 C C . PHE A 1 88 ? -16.963 -5.497 72.932 1.00 75.44 88 PHE A C 1
ATOM 670 O O . PHE A 1 88 ? -17.432 -6.628 73.098 1.00 75.44 88 PHE A O 1
ATOM 677 N N . SER A 1 89 ? -17.745 -4.419 72.851 1.00 88.94 89 SER A N 1
ATOM 678 C CA . SER A 1 89 ? -19.204 -4.565 72.869 1.00 88.94 89 SER A CA 1
ATOM 679 C C . SER A 1 89 ? -19.696 -5.093 71.515 1.00 88.94 89 SER A C 1
ATOM 681 O O . SER A 1 89 ? -19.143 -4.749 70.468 1.00 88.94 89 SER A O 1
ATOM 683 N N . MET A 1 90 ? -20.765 -5.903 71.494 1.00 91.69 90 MET A N 1
ATOM 684 C CA . MET A 1 90 ? -21.337 -6.375 70.218 1.00 91.69 90 MET A CA 1
ATOM 685 C C . MET A 1 90 ? -21.753 -5.217 69.294 1.00 91.69 90 MET A C 1
ATOM 687 O O . MET A 1 90 ? -21.665 -5.339 68.075 1.00 91.69 90 MET A O 1
ATOM 691 N N . VAL A 1 91 ? -22.175 -4.087 69.871 1.00 94.69 91 VAL A N 1
ATOM 692 C CA . VAL A 1 91 ? -22.586 -2.879 69.136 1.00 94.69 91 VAL A CA 1
ATOM 693 C C . VAL A 1 91 ? -21.418 -2.296 68.334 1.00 94.69 91 VAL A C 1
ATOM 695 O O . VAL A 1 91 ? -21.584 -1.899 67.185 1.00 94.69 91 VAL A O 1
ATOM 698 N N . GLU A 1 92 ? -20.221 -2.299 68.910 1.00 92.44 92 GLU A N 1
ATOM 699 C CA . GLU A 1 92 ? -18.998 -1.758 68.313 1.00 92.44 92 GLU A CA 1
ATOM 700 C C . GLU A 1 92 ? -18.503 -2.630 67.141 1.00 92.44 92 GLU A C 1
ATOM 702 O O . GLU A 1 92 ? -18.081 -2.117 66.099 1.00 92.44 92 GLU A O 1
ATOM 707 N N . LEU A 1 93 ? -18.662 -3.957 67.248 1.00 93.38 93 LEU A N 1
ATOM 708 C CA . LEU A 1 93 ? -18.450 -4.889 66.130 1.00 93.38 93 LEU A CA 1
ATOM 709 C C . LEU A 1 93 ? -19.479 -4.697 65.003 1.00 93.38 93 LEU A C 1
ATOM 711 O O . LEU A 1 93 ? -19.128 -4.759 63.826 1.00 93.38 93 LEU A O 1
ATOM 715 N N . LEU A 1 94 ? -20.741 -4.425 65.343 1.00 96.31 94 LEU A N 1
ATOM 716 C CA . LEU A 1 94 ? -21.792 -4.178 64.353 1.00 96.31 94 LEU A CA 1
ATOM 717 C C . LEU A 1 94 ? -21.524 -2.878 63.575 1.00 96.31 94 LEU A C 1
ATOM 719 O O . LEU A 1 94 ? -21.570 -2.877 62.345 1.00 96.31 94 LEU A O 1
ATOM 723 N N . ILE A 1 95 ? -21.169 -1.791 64.271 1.00 95.94 95 ILE A N 1
ATOM 724 C CA . ILE A 1 95 ? -20.834 -0.500 63.648 1.00 95.94 95 ILE A CA 1
ATOM 725 C C . ILE A 1 95 ? -19.618 -0.634 62.721 1.00 95.94 95 ILE A C 1
ATOM 727 O O . ILE A 1 95 ? -19.666 -0.174 61.579 1.00 95.94 95 ILE A O 1
ATOM 731 N N . THR A 1 96 ? -18.543 -1.291 63.167 1.00 96.44 96 THR A N 1
ATOM 732 C CA . THR A 1 96 ? -17.340 -1.479 62.335 1.00 96.44 96 THR A CA 1
ATOM 733 C C . THR A 1 96 ? -17.619 -2.319 61.087 1.00 96.44 96 THR A C 1
ATOM 735 O O . THR A 1 96 ? -17.179 -1.938 60.001 1.00 96.44 96 THR A O 1
ATOM 738 N N . LEU A 1 97 ? -18.418 -3.388 61.187 1.00 96.06 97 LEU A N 1
ATOM 739 C CA . LEU A 1 97 ? -18.829 -4.195 60.033 1.00 96.06 97 LEU A CA 1
ATOM 740 C C . LEU A 1 97 ? -19.632 -3.374 59.010 1.00 96.06 97 LEU A C 1
ATOM 742 O O . LEU A 1 97 ? -19.356 -3.454 57.811 1.00 96.06 97 LEU A O 1
ATOM 746 N N . VAL A 1 98 ? -20.579 -2.545 59.463 1.00 97.88 98 VAL A N 1
ATOM 747 C CA . VAL A 1 98 ? -21.369 -1.663 58.582 1.00 97.88 98 VAL A CA 1
ATOM 748 C C . VAL A 1 98 ? -20.479 -0.632 57.878 1.00 97.88 98 VAL A C 1
ATOM 750 O O . VAL A 1 98 ? -20.604 -0.444 56.667 1.00 97.88 98 VAL A O 1
ATOM 753 N N . LEU A 1 99 ? -19.540 -0.003 58.592 1.00 97.62 99 LEU A N 1
ATOM 754 C CA . LEU A 1 99 ? -18.605 0.961 57.998 1.00 97.62 99 LEU A CA 1
ATOM 755 C C . LEU A 1 99 ? -17.687 0.307 56.953 1.00 97.62 99 LEU A C 1
ATOM 757 O O . LEU A 1 99 ? -17.524 0.848 55.858 1.00 97.62 99 LEU A O 1
ATOM 761 N N . VAL A 1 100 ? -17.142 -0.880 57.244 1.00 97.38 100 VAL A N 1
ATOM 762 C CA . VAL A 1 100 ? -16.324 -1.649 56.290 1.00 97.38 100 VAL A CA 1
ATOM 763 C C . VAL A 1 100 ? -17.137 -2.051 55.057 1.00 97.38 100 VAL A C 1
ATOM 765 O O . VAL A 1 100 ? -16.631 -1.941 53.941 1.00 97.38 100 VAL A O 1
ATOM 768 N N . ALA A 1 101 ? -18.404 -2.449 55.216 1.00 97.88 101 ALA A N 1
ATOM 769 C CA . ALA A 1 101 ? -19.279 -2.772 54.089 1.00 97.88 101 ALA A CA 1
ATOM 770 C C . ALA A 1 101 ? -19.531 -1.556 53.175 1.00 97.88 101 ALA A C 1
ATOM 772 O O . ALA A 1 101 ? -19.426 -1.669 51.950 1.00 97.88 101 ALA A O 1
ATOM 773 N N . ILE A 1 102 ? -19.796 -0.376 53.751 1.00 97.69 102 ILE A N 1
ATOM 774 C CA . ILE A 1 102 ? -19.995 0.870 52.994 1.00 97.69 102 ILE A CA 1
ATOM 775 C C . ILE A 1 102 ? -18.713 1.244 52.233 1.00 97.69 102 ILE A C 1
ATOM 777 O O . ILE A 1 102 ? -18.756 1.416 51.011 1.00 97.69 102 ILE A O 1
ATOM 781 N N . LEU A 1 103 ? -17.563 1.295 52.913 1.00 98.06 103 LEU A N 1
ATOM 782 C CA . LEU A 1 103 ? -16.270 1.637 52.302 1.00 98.06 103 LEU A CA 1
ATOM 783 C C . LEU A 1 103 ? -15.849 0.623 51.225 1.00 98.06 103 LEU A C 1
ATOM 785 O O . LEU A 1 103 ? -15.418 1.015 50.139 1.00 98.06 103 LEU A O 1
ATOM 789 N N . GLY A 1 104 ? -16.044 -0.674 51.479 1.00 97.88 104 GLY A N 1
ATOM 790 C CA . GLY A 1 104 ? -15.780 -1.742 50.516 1.00 97.88 104 GLY A CA 1
ATOM 791 C C . GLY A 1 104 ? -16.656 -1.642 49.264 1.00 97.88 104 GLY A C 1
ATOM 792 O O . GLY A 1 104 ? -16.168 -1.855 48.149 1.00 97.88 104 GLY A O 1
ATOM 793 N N . SER A 1 105 ? -17.927 -1.247 49.412 1.00 96.81 105 SER A N 1
ATOM 794 C CA . SER A 1 105 ? -18.826 -1.006 48.275 1.00 96.81 105 SER A CA 1
ATOM 795 C C . SER A 1 105 ? -18.371 0.189 47.422 1.00 96.81 105 SER A C 1
ATOM 797 O O . SER A 1 105 ? -18.321 0.086 46.191 1.00 96.81 105 SER A O 1
ATOM 799 N N . ALA A 1 106 ? -17.936 1.282 48.063 1.00 97.81 106 ALA A N 1
ATOM 800 C CA . ALA A 1 106 ? -17.427 2.475 47.395 1.00 97.81 106 ALA A CA 1
ATOM 801 C C . ALA A 1 106 ? -16.137 2.172 46.614 1.00 97.81 106 ALA A C 1
ATOM 803 O O . ALA A 1 106 ? -16.087 2.406 45.402 1.00 97.81 106 ALA A O 1
ATOM 804 N N . ALA A 1 107 ? -15.145 1.551 47.262 1.00 96.88 107 ALA A N 1
ATOM 805 C CA . ALA A 1 107 ? -13.890 1.140 46.630 1.00 96.88 107 ALA A CA 1
ATOM 806 C C . ALA A 1 107 ? -14.125 0.191 45.438 1.00 96.88 107 ALA A C 1
ATOM 808 O O . ALA A 1 107 ? -13.570 0.388 44.354 1.00 96.88 107 ALA A O 1
ATOM 809 N N . SER A 1 108 ? -15.030 -0.783 45.591 1.00 96.56 108 SER A N 1
ATOM 810 C CA . SER A 1 108 ? -15.412 -1.709 44.515 1.00 96.56 108 SER A CA 1
ATOM 811 C C . SER A 1 108 ? -16.041 -0.999 43.310 1.00 96.56 108 SER A C 1
ATOM 813 O O . SER A 1 108 ? -15.827 -1.410 42.167 1.00 96.56 108 SER A O 1
ATOM 815 N N . SER A 1 109 ? -16.828 0.058 43.534 1.00 95.31 109 SER A N 1
ATOM 816 C CA . SER A 1 109 ? -17.435 0.849 42.454 1.00 95.31 109 SER A CA 1
ATOM 817 C C . SER A 1 109 ? -16.394 1.676 41.685 1.00 95.31 109 SER A C 1
ATOM 819 O O . SER A 1 109 ? -16.408 1.694 40.451 1.00 95.31 109 SER A O 1
ATOM 821 N N . MET A 1 110 ? -15.435 2.274 42.402 1.00 95.94 110 MET A N 1
ATOM 822 C CA . MET A 1 110 ? -14.330 3.043 41.829 1.00 95.94 110 MET A CA 1
ATOM 823 C C . MET A 1 110 ? -13.426 2.155 40.968 1.00 95.94 110 MET A C 1
ATOM 825 O O . MET A 1 110 ? -13.165 2.492 39.812 1.00 95.94 110 MET A O 1
ATOM 829 N N . LEU A 1 111 ? -13.045 0.976 41.473 1.00 96.00 111 LEU A N 1
ATOM 830 C CA . LEU A 1 111 ? -12.236 0.006 40.733 1.00 96.00 111 LEU A CA 1
ATOM 831 C C . LEU A 1 111 ? -12.934 -0.454 39.439 1.00 96.00 111 LEU A C 1
ATOM 833 O O . LEU A 1 111 ? -12.321 -0.470 38.373 1.00 96.00 111 LEU A O 1
ATOM 837 N N . LYS A 1 112 ? -14.244 -0.743 39.486 1.00 93.19 112 LYS A N 1
ATOM 838 C CA . LYS A 1 112 ? -15.038 -1.072 38.283 1.00 93.19 112 LYS A CA 1
ATOM 839 C C . LYS A 1 112 ? -15.046 0.064 37.253 1.00 93.19 112 LYS A C 1
ATOM 841 O O . LYS A 1 112 ? -15.053 -0.212 36.053 1.00 93.19 112 LYS A O 1
ATOM 846 N N . SER A 1 113 ? -15.048 1.322 37.695 1.00 93.50 113 SER A N 1
ATOM 847 C CA . SER A 1 113 ? -14.961 2.489 36.808 1.00 93.50 113 SER A CA 1
ATOM 848 C C . SER A 1 113 ? -13.583 2.592 36.145 1.00 93.50 113 SER A C 1
ATOM 850 O O . SER A 1 113 ? -13.495 2.702 34.921 1.00 93.50 113 SER A O 1
ATOM 852 N N . GLN A 1 114 ? -12.508 2.455 36.929 1.00 94.81 114 GLN A N 1
ATOM 853 C CA . GLN A 1 114 ? -11.125 2.483 36.440 1.00 94.81 114 GLN A CA 1
ATOM 854 C C . GLN A 1 114 ? -10.847 1.371 35.421 1.00 94.81 114 GLN A C 1
ATOM 856 O O . GLN A 1 114 ? -10.341 1.658 34.338 1.00 94.81 114 GLN A O 1
ATOM 861 N N . LEU A 1 115 ? -11.258 0.130 35.708 1.00 94.19 115 LEU A N 1
ATOM 862 C CA . LEU A 1 115 ? -11.099 -1.006 34.791 1.00 94.19 115 LEU A CA 1
ATOM 863 C C . LEU A 1 115 ? -11.819 -0.770 33.451 1.00 94.19 115 LEU A C 1
ATOM 865 O O . LEU A 1 115 ? -11.231 -0.961 32.390 1.00 94.19 115 LEU A O 1
ATOM 869 N N . ARG A 1 116 ? -13.063 -0.266 33.479 1.00 92.50 116 ARG A N 1
ATOM 870 C CA . ARG A 1 116 ? -13.807 0.110 32.259 1.00 92.50 116 ARG A CA 1
ATOM 871 C C . ARG A 1 116 ? -13.137 1.250 31.487 1.00 92.50 116 ARG A C 1
ATOM 873 O O . ARG A 1 116 ? -13.205 1.270 30.259 1.00 92.50 116 ARG A O 1
ATOM 880 N N . GLY A 1 117 ? -12.524 2.202 32.190 1.00 93.81 117 GLY A N 1
ATOM 881 C CA . GLY A 1 117 ? -11.732 3.275 31.590 1.00 93.81 117 GLY A CA 1
ATOM 882 C C . GLY A 1 117 ? -10.499 2.733 30.868 1.00 93.81 117 GLY A C 1
ATOM 883 O O . GLY A 1 117 ? -10.297 3.044 29.695 1.00 93.81 117 GLY A O 1
ATOM 884 N N . PHE A 1 118 ? -9.734 1.866 31.536 1.00 95.75 118 PHE A N 1
ATOM 885 C CA . PHE A 1 118 ? -8.536 1.232 30.989 1.00 95.75 118 PHE A CA 1
ATOM 886 C C . PHE A 1 118 ? -8.836 0.423 29.720 1.00 95.75 118 PHE A C 1
ATOM 888 O O . PHE A 1 118 ? -8.203 0.660 28.692 1.00 95.75 118 PHE A O 1
ATOM 895 N N . SER A 1 119 ? -9.859 -0.443 29.735 1.00 94.94 119 SER A N 1
ATOM 896 C CA . SER A 1 119 ? -10.244 -1.218 28.545 1.00 94.94 119 SER A CA 1
ATOM 897 C C . SER A 1 119 ? -10.573 -0.325 27.342 1.00 94.94 119 SER A C 1
ATOM 899 O O . SER A 1 119 ? -10.109 -0.594 26.243 1.00 94.94 119 SER A O 1
ATOM 901 N N . ARG A 1 120 ? -11.279 0.802 27.530 1.00 94.81 120 ARG A N 1
ATOM 902 C CA . ARG A 1 120 ? -11.559 1.745 26.425 1.00 94.81 120 ARG A CA 1
ATOM 903 C C . ARG A 1 120 ? -10.304 2.408 25.860 1.00 94.81 120 ARG A C 1
ATOM 905 O O . ARG A 1 120 ? -10.276 2.744 24.678 1.00 94.81 120 ARG A O 1
ATOM 912 N N . VAL A 1 121 ? -9.292 2.659 26.692 1.00 96.06 121 VAL A N 1
ATOM 913 C CA . VAL A 1 121 ? -8.005 3.196 26.225 1.00 96.06 121 VAL A CA 1
ATOM 914 C C . VAL A 1 121 ? -7.267 2.133 25.412 1.00 96.06 121 VAL A C 1
ATOM 916 O O . VAL A 1 121 ? -6.800 2.452 24.320 1.00 96.06 121 VAL A O 1
ATOM 919 N N . ASN A 1 122 ? -7.242 0.886 25.889 1.00 96.81 122 ASN A N 1
ATOM 920 C CA . ASN A 1 122 ? -6.658 -0.254 25.183 1.00 96.81 122 ASN A CA 1
ATOM 921 C C . ASN A 1 122 ? -7.324 -0.489 23.814 1.00 96.81 122 ASN A C 1
ATOM 923 O O . ASN A 1 122 ? -6.649 -0.434 22.790 1.00 96.81 122 ASN A O 1
ATOM 927 N N . ASP A 1 123 ? -8.653 -0.619 23.771 1.00 96.75 123 ASP A N 1
ATOM 928 C CA . ASP A 1 123 ? -9.422 -0.849 22.537 1.00 96.75 123 ASP A CA 1
ATOM 929 C C . ASP A 1 123 ? -9.166 0.270 21.495 1.00 96.75 123 ASP A C 1
ATOM 931 O O . ASP A 1 123 ? -9.013 0.023 20.297 1.00 96.75 123 ASP A O 1
ATOM 935 N N . ARG A 1 124 ? -9.026 1.530 21.938 1.00 96.88 124 ARG A N 1
ATOM 936 C CA . ARG A 1 124 ? -8.660 2.663 21.061 1.00 96.88 124 ARG A CA 1
ATOM 937 C C . ARG A 1 124 ? -7.215 2.625 20.568 1.00 96.88 124 ARG A C 1
ATOM 939 O O . ARG A 1 124 ? -6.942 3.143 19.484 1.00 96.88 124 ARG A O 1
ATOM 946 N N . GLN A 1 125 ? -6.283 2.087 21.351 1.00 97.56 125 GLN A N 1
ATOM 947 C CA . GLN A 1 125 ? -4.907 1.861 20.902 1.00 97.56 125 GLN A CA 1
ATOM 948 C C . GLN A 1 125 ? -4.864 0.736 19.862 1.00 97.56 125 GLN A C 1
ATOM 950 O O . GLN A 1 125 ? -4.210 0.895 18.833 1.00 97.56 125 GLN A O 1
ATOM 955 N N . GLU A 1 126 ? -5.638 -0.330 20.062 1.00 97.94 126 GLU A N 1
ATOM 956 C CA . GLU A 1 126 ? -5.773 -1.445 19.123 1.00 97.94 126 GLU A CA 1
ATOM 957 C C . GLU A 1 126 ? -6.353 -0.984 17.771 1.00 97.94 126 GLU A C 1
ATOM 959 O O . GLU A 1 126 ? -5.736 -1.195 16.726 1.00 97.94 126 GLU A O 1
ATOM 964 N N . ALA A 1 127 ? -7.453 -0.219 17.782 1.00 98.00 127 ALA A N 1
ATOM 965 C CA . ALA A 1 127 ? -8.026 0.396 16.577 1.00 98.00 127 ALA A CA 1
ATOM 966 C C . ALA A 1 127 ? -7.021 1.308 15.834 1.00 98.00 127 ALA A C 1
ATOM 968 O O . ALA A 1 127 ? -6.958 1.326 14.602 1.00 98.00 127 ALA A O 1
ATOM 969 N N . ARG A 1 128 ? -6.186 2.056 16.572 1.00 97.88 128 ARG A N 1
ATOM 970 C CA . ARG A 1 128 ? -5.087 2.852 15.989 1.00 97.88 128 ARG A CA 1
ATOM 971 C C . ARG A 1 128 ? -3.984 1.979 15.399 1.00 97.88 128 ARG A C 1
ATOM 973 O O . ARG A 1 128 ? -3.393 2.390 14.404 1.00 97.88 128 ARG A O 1
ATOM 980 N N . SER A 1 129 ? -3.703 0.821 15.991 1.00 97.94 129 SER A N 1
ATOM 981 C CA . SER A 1 129 ? -2.735 -0.147 15.471 1.00 97.94 129 SER A CA 1
ATOM 982 C C . SER A 1 129 ? -3.184 -0.676 14.107 1.00 97.94 129 SER A C 1
ATOM 984 O O . SER A 1 129 ? -2.453 -0.520 13.133 1.00 97.94 129 SER A O 1
ATOM 986 N N . VAL A 1 130 ? -4.437 -1.138 13.994 1.00 98.06 130 VAL A N 1
ATOM 987 C CA . VAL A 1 130 ? -5.058 -1.576 12.725 1.00 98.06 130 VAL A CA 1
ATOM 988 C C . VAL A 1 130 ? -4.927 -0.511 11.630 1.00 98.06 130 VAL A C 1
ATOM 990 O O . VAL A 1 130 ? -4.477 -0.806 10.520 1.00 98.06 130 VAL A O 1
ATOM 993 N N . ALA A 1 131 ? -5.260 0.747 11.946 1.00 98.06 131 ALA A N 1
ATOM 994 C CA . ALA A 1 131 ? -5.090 1.853 11.007 1.00 98.06 131 ALA A CA 1
ATOM 995 C C . ALA A 1 131 ? -3.615 2.065 10.622 1.00 98.06 131 ALA A C 1
ATOM 997 O O . ALA A 1 131 ? -3.303 2.177 9.441 1.00 98.06 131 ALA A O 1
ATOM 998 N N . ARG A 1 132 ? -2.694 2.102 11.593 1.00 97.19 132 ARG A N 1
ATOM 999 C CA . ARG A 1 132 ? -1.257 2.320 11.347 1.00 97.19 132 ARG A CA 1
ATOM 1000 C C . ARG A 1 132 ? -0.625 1.218 10.501 1.00 97.19 132 ARG A C 1
ATOM 1002 O O . ARG A 1 132 ? 0.180 1.552 9.641 1.00 97.19 132 ARG A O 1
ATOM 1009 N N . THR A 1 133 ? -0.995 -0.045 10.698 1.00 97.44 133 THR A N 1
ATOM 1010 C CA . THR A 1 133 ? -0.508 -1.168 9.880 1.00 97.44 133 THR A CA 1
ATOM 1011 C C . THR A 1 133 ? -0.886 -0.972 8.414 1.00 97.44 133 THR A C 1
ATOM 1013 O O . THR A 1 133 ? -0.004 -0.933 7.561 1.00 97.44 133 THR A O 1
ATOM 1016 N N . ALA A 1 134 ? -2.168 -0.720 8.126 1.00 97.19 134 ALA A N 1
ATOM 1017 C CA . ALA A 1 134 ? -2.630 -0.433 6.767 1.00 97.19 134 ALA A CA 1
ATOM 1018 C C . ALA A 1 134 ? -1.934 0.782 6.136 1.00 97.19 134 ALA A C 1
ATOM 1020 O O . ALA A 1 134 ? -1.546 0.742 4.970 1.00 97.19 134 ALA A O 1
ATOM 1021 N N . LEU A 1 135 ? -1.773 1.865 6.905 1.00 97.06 135 LEU A N 1
ATOM 1022 C CA . LEU A 1 135 ? -1.139 3.087 6.417 1.00 97.06 135 LEU A CA 1
ATOM 1023 C C . LEU A 1 135 ? 0.354 2.878 6.125 1.00 97.06 135 LEU A C 1
ATOM 1025 O O . LEU A 1 135 ? 0.805 3.339 5.087 1.00 97.06 135 LEU A O 1
ATOM 1029 N N . ARG A 1 136 ? 1.092 2.138 6.967 1.00 96.56 136 ARG A N 1
ATOM 1030 C CA . ARG A 1 136 ? 2.511 1.805 6.735 1.00 96.56 136 ARG A CA 1
ATOM 1031 C C . ARG A 1 136 ? 2.706 0.964 5.473 1.00 96.56 136 ARG A C 1
ATOM 1033 O O . ARG A 1 136 ? 3.570 1.290 4.669 1.00 96.56 136 ARG A O 1
ATOM 1040 N N . THR A 1 137 ? 1.891 -0.075 5.264 1.00 94.88 137 THR A N 1
ATOM 1041 C CA . THR A 1 137 ? 1.979 -0.909 4.051 1.00 94.88 137 THR A CA 1
ATOM 1042 C C . THR A 1 137 ? 1.739 -0.087 2.782 1.00 94.88 137 THR A C 1
ATOM 1044 O O . THR A 1 137 ? 2.497 -0.206 1.821 1.00 94.88 137 THR A O 1
ATOM 1047 N N . LEU A 1 138 ? 0.727 0.790 2.792 1.00 96.56 138 LEU A N 1
ATOM 1048 C CA . LEU A 1 138 ? 0.477 1.707 1.679 1.00 96.56 138 LEU A CA 1
ATOM 1049 C C . LEU A 1 138 ? 1.609 2.727 1.504 1.00 96.56 138 LEU A C 1
ATOM 1051 O O . LEU A 1 138 ? 2.001 2.989 0.375 1.00 96.56 138 LEU A O 1
ATOM 1055 N N . GLU A 1 139 ? 2.155 3.287 2.582 1.00 95.12 139 GLU A N 1
ATOM 1056 C CA . GLU A 1 139 ? 3.243 4.266 2.508 1.00 95.12 139 GLU A CA 1
ATOM 1057 C C . GLU A 1 139 ? 4.485 3.689 1.826 1.00 95.12 139 GLU A C 1
ATOM 1059 O O . GLU A 1 139 ? 5.000 4.287 0.882 1.00 95.12 139 GLU A O 1
ATOM 1064 N N . THR A 1 140 ? 4.935 2.507 2.259 1.00 93.31 140 THR A N 1
ATOM 1065 C CA . THR A 1 140 ? 6.144 1.870 1.727 1.00 93.31 140 THR A CA 1
ATOM 1066 C C . THR A 1 140 ? 5.987 1.460 0.263 1.00 93.31 140 THR A C 1
ATOM 1068 O O . THR A 1 140 ? 6.881 1.737 -0.534 1.00 93.31 140 THR A O 1
ATOM 1071 N N . GLU A 1 141 ? 4.862 0.849 -0.131 1.00 93.25 141 GLU A N 1
ATOM 1072 C CA . GLU A 1 141 ? 4.682 0.403 -1.522 1.00 93.25 141 GLU A CA 1
ATOM 1073 C C . GLU A 1 141 ? 4.316 1.535 -2.489 1.00 93.25 141 GLU A C 1
ATOM 1075 O O . GLU A 1 141 ? 4.725 1.507 -3.650 1.00 93.25 141 GLU A O 1
ATOM 1080 N N . LEU A 1 142 ? 3.570 2.550 -2.040 1.00 94.12 142 LEU A N 1
ATOM 1081 C CA . LEU A 1 142 ? 3.163 3.660 -2.906 1.00 94.12 142 LEU A CA 1
ATOM 1082 C C . LEU A 1 142 ? 4.239 4.7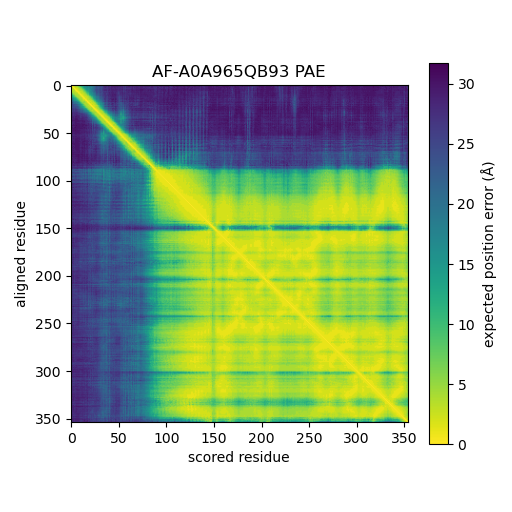45 -3.049 1.00 94.12 142 LEU A C 1
ATOM 1084 O O . LEU A 1 142 ? 4.162 5.542 -3.983 1.00 94.12 142 LEU A O 1
ATOM 1088 N N . ALA A 1 143 ? 5.264 4.771 -2.189 1.00 90.56 143 ALA A N 1
ATOM 1089 C CA . ALA A 1 143 ? 6.363 5.735 -2.283 1.00 90.56 143 ALA A CA 1
ATOM 1090 C C . ALA A 1 143 ? 7.133 5.663 -3.616 1.00 90.56 143 ALA A C 1
ATOM 1092 O O . ALA A 1 143 ? 7.620 6.692 -4.086 1.00 90.56 143 ALA A O 1
ATOM 1093 N N . MET A 1 144 ? 7.229 4.472 -4.222 1.00 88.50 144 MET A N 1
ATOM 1094 C CA . MET A 1 144 ? 7.916 4.239 -5.503 1.00 88.50 144 MET A CA 1
ATOM 1095 C C . MET A 1 144 ? 6.996 4.329 -6.731 1.00 88.50 144 MET A C 1
ATOM 1097 O O . MET A 1 144 ? 7.471 4.191 -7.857 1.00 88.50 144 MET A O 1
ATOM 1101 N N . VAL A 1 145 ? 5.693 4.555 -6.540 1.00 93.06 145 VAL A N 1
ATOM 1102 C CA . VAL A 1 145 ? 4.763 4.767 -7.655 1.00 93.06 145 VAL A CA 1
ATOM 1103 C C . VAL A 1 145 ? 5.080 6.103 -8.329 1.00 93.06 145 VAL A C 1
ATOM 1105 O O . VAL A 1 145 ? 5.472 7.080 -7.687 1.00 93.06 145 VAL A O 1
ATOM 1108 N N . ASP A 1 146 ? 4.924 6.110 -9.645 1.00 90.81 146 ASP A N 1
ATOM 1109 C CA . ASP A 1 146 ? 5.190 7.237 -10.528 1.00 90.81 146 ASP A CA 1
ATOM 1110 C C . ASP A 1 146 ? 3.960 8.132 -10.720 1.00 90.81 146 ASP A C 1
ATOM 1112 O O . ASP A 1 146 ? 2.856 7.655 -11.013 1.00 90.81 146 ASP A O 1
ATOM 1116 N N . ALA A 1 147 ? 4.188 9.432 -10.561 1.00 84.25 147 ALA A N 1
ATOM 1117 C CA . ALA A 1 147 ? 3.223 10.513 -10.698 1.00 84.25 147 ALA A CA 1
ATOM 1118 C C . ALA A 1 147 ? 3.354 11.286 -12.017 1.00 84.25 147 ALA A C 1
ATOM 1120 O O . ALA A 1 147 ? 2.537 12.181 -12.236 1.00 84.25 147 ALA A O 1
ATOM 1121 N N . THR A 1 148 ? 4.365 11.006 -12.852 1.00 80.12 148 THR A N 1
ATOM 1122 C CA . THR A 1 148 ? 4.701 11.843 -14.010 1.00 80.12 148 THR A CA 1
ATOM 1123 C C . THR A 1 148 ? 3.490 12.093 -14.907 1.00 80.12 148 THR A C 1
ATOM 1125 O O . THR A 1 148 ? 2.921 11.182 -15.512 1.00 80.12 148 THR A O 1
ATOM 1128 N N . SER A 1 149 ? 3.104 13.365 -15.003 1.00 59.12 149 SER A N 1
ATOM 1129 C CA . SER A 1 149 ? 2.011 13.818 -15.854 1.00 59.12 149 SER A CA 1
ATOM 1130 C C . SER A 1 149 ? 2.438 13.856 -17.321 1.00 59.12 149 SER A C 1
ATOM 1132 O O . SER A 1 149 ? 3.548 14.283 -17.627 1.00 59.12 149 SER A O 1
ATOM 1134 N N . GLY A 1 150 ? 1.532 13.491 -18.231 1.00 56.34 150 GLY A N 1
ATOM 1135 C CA . GLY A 1 150 ? 1.774 13.537 -19.681 1.00 56.34 150 GLY A CA 1
ATOM 1136 C C . GLY A 1 150 ? 2.055 12.182 -20.343 1.00 56.34 150 GLY A C 1
ATOM 1137 O O . GLY A 1 150 ? 2.329 12.151 -21.537 1.00 56.34 150 GLY A O 1
ATOM 1138 N N . GLY A 1 151 ? 1.953 11.067 -19.609 1.00 62.16 151 GLY A N 1
ATOM 1139 C CA . GLY A 1 151 ? 2.191 9.722 -20.143 1.00 62.16 151 GLY A CA 1
ATOM 1140 C C . GLY A 1 151 ? 1.243 8.654 -19.589 1.00 62.16 151 GLY A C 1
ATOM 1141 O O . GLY A 1 151 ? 0.111 8.931 -19.191 1.00 62.16 151 GLY A O 1
ATOM 1142 N N . THR A 1 152 ? 1.715 7.405 -19.571 1.00 73.31 152 THR A N 1
ATOM 1143 C CA . THR A 1 152 ? 1.031 6.313 -18.861 1.00 73.31 152 THR A CA 1
ATOM 1144 C C . THR A 1 152 ? 1.436 6.385 -17.390 1.00 73.31 152 THR A C 1
ATOM 1146 O O . THR A 1 152 ? 2.578 6.087 -17.076 1.00 73.31 152 THR A O 1
ATOM 1149 N N . ASN A 1 153 ? 0.542 6.774 -16.482 1.00 85.38 153 ASN A N 1
ATOM 1150 C CA . ASN A 1 153 ? 0.913 6.929 -15.069 1.00 85.38 153 ASN A CA 1
ATOM 1151 C C . ASN A 1 153 ? 1.205 5.581 -14.375 1.00 85.38 153 ASN A C 1
ATOM 1153 O O . ASN A 1 153 ? 0.759 4.506 -14.800 1.00 85.38 153 ASN A O 1
ATOM 1157 N N . GLY A 1 154 ? 1.856 5.654 -13.209 1.00 92.38 154 GLY A N 1
ATOM 1158 C CA . GLY A 1 154 ? 1.981 4.522 -12.291 1.00 92.38 154 GLY A CA 1
ATOM 1159 C C . GLY A 1 154 ? 0.628 3.994 -11.784 1.00 92.38 154 GLY A C 1
ATOM 1160 O O . GLY A 1 154 ? 0.533 2.828 -11.406 1.00 92.38 154 GLY A O 1
ATOM 1161 N N . VAL A 1 155 ? -0.444 4.796 -11.825 1.00 95.06 155 VAL A N 1
ATOM 1162 C CA . VAL A 1 155 ? -1.818 4.359 -11.513 1.00 95.06 155 VAL A CA 1
ATOM 1163 C C . VAL A 1 155 ? -2.499 3.763 -12.748 1.00 95.06 155 VAL A C 1
ATOM 1165 O O . VAL A 1 155 ? -2.550 4.382 -13.807 1.00 95.06 155 VAL A O 1
ATOM 1168 N N . ILE A 1 156 ? -3.068 2.568 -12.590 1.00 95.56 156 ILE A N 1
ATOM 1169 C CA . ILE A 1 156 ? -3.787 1.821 -13.634 1.00 95.56 156 ILE A CA 1
ATOM 1170 C C . ILE A 1 156 ? -5.296 2.046 -13.512 1.00 95.56 156 ILE A C 1
ATOM 1172 O O . ILE A 1 156 ? -5.978 2.287 -14.503 1.00 95.56 156 ILE A O 1
ATOM 1176 N N . ALA A 1 157 ? -5.818 1.947 -12.288 1.00 96.50 157 ALA A N 1
ATOM 1177 C CA . ALA A 1 157 ? -7.240 2.061 -11.984 1.00 96.50 157 ALA A CA 1
ATOM 1178 C C . ALA A 1 157 ? -7.441 2.654 -10.585 1.00 96.50 157 ALA A C 1
ATOM 1180 O O . ALA A 1 157 ? -6.632 2.435 -9.681 1.00 96.50 157 ALA A O 1
ATOM 1181 N N . ALA A 1 158 ? -8.537 3.384 -10.403 1.00 97.06 158 ALA A N 1
ATOM 1182 C CA . ALA A 1 158 ? -8.900 4.043 -9.155 1.00 97.06 158 ALA A CA 1
ATOM 1183 C C . ALA A 1 158 ? -10.423 3.983 -8.947 1.00 97.06 158 ALA A C 1
ATOM 1185 O O . ALA A 1 158 ? -11.183 3.900 -9.910 1.00 97.06 158 ALA A O 1
ATOM 1186 N N . SER A 1 159 ? -10.868 4.015 -7.692 1.00 98.00 159 SER A N 1
ATOM 1187 C CA . SER A 1 159 ? -12.274 4.084 -7.258 1.00 98.00 159 SER A CA 1
ATOM 1188 C C . SER A 1 159 ? -12.323 4.478 -5.773 1.00 98.00 159 SER A C 1
ATOM 1190 O O . SER A 1 159 ? -11.297 4.459 -5.102 1.00 98.00 159 SER A O 1
ATOM 1192 N N . SER A 1 160 ? -13.490 4.776 -5.199 1.00 97.38 160 SER A N 1
ATOM 1193 C CA . SER A 1 160 ? -13.595 5.056 -3.752 1.00 97.38 160 SER A CA 1
ATOM 1194 C C . SER A 1 160 ? -13.103 3.908 -2.856 1.00 97.38 160 SER A C 1
ATOM 1196 O O . SER A 1 160 ? -12.617 4.154 -1.755 1.00 97.38 160 SER A O 1
ATOM 1198 N N . ASP A 1 161 ? -13.193 2.659 -3.317 1.00 98.00 161 ASP A N 1
ATOM 1199 C CA . ASP A 1 161 ? -12.859 1.463 -2.534 1.00 98.00 161 ASP A CA 1
ATOM 1200 C C . ASP A 1 161 ? -11.651 0.675 -3.068 1.00 98.00 161 ASP A C 1
ATOM 1202 O O . ASP A 1 161 ? -11.274 -0.330 -2.472 1.00 98.00 161 ASP A O 1
ATOM 1206 N N . SER A 1 162 ? -10.994 1.102 -4.150 1.00 98.12 162 SER A N 1
ATOM 1207 C CA . SER A 1 162 ? -9.797 0.418 -4.664 1.00 98.12 162 SER A CA 1
ATOM 1208 C C . SER A 1 162 ? -8.853 1.308 -5.464 1.00 98.12 162 SER A C 1
ATOM 1210 O O . SER A 1 162 ? -9.288 2.217 -6.167 1.00 98.12 162 SER A O 1
ATOM 1212 N N . ILE A 1 163 ? -7.560 0.990 -5.412 1.00 97.75 163 ILE A N 1
ATOM 1213 C CA . ILE A 1 163 ? -6.516 1.564 -6.263 1.00 97.75 163 ILE A CA 1
ATOM 1214 C C . ILE A 1 163 ? -5.635 0.435 -6.816 1.00 97.75 163 ILE A C 1
ATOM 1216 O O . ILE A 1 163 ? -5.252 -0.474 -6.085 1.00 97.75 163 ILE A O 1
ATOM 1220 N N . SER A 1 164 ? -5.323 0.485 -8.110 1.00 97.62 164 SER A N 1
ATOM 1221 C CA . SER A 1 164 ? -4.383 -0.423 -8.777 1.00 97.62 164 SER A CA 1
ATOM 1222 C C . SER A 1 164 ? -3.202 0.371 -9.312 1.00 97.62 164 SER A C 1
ATOM 1224 O O . SER A 1 164 ? -3.397 1.321 -10.073 1.00 97.62 164 SER A O 1
ATOM 1226 N N . VAL A 1 165 ? -1.990 -0.017 -8.928 1.00 97.19 165 VAL A N 1
ATOM 1227 C CA . VAL A 1 165 ? -0.743 0.689 -9.245 1.00 97.19 165 VAL A CA 1
ATOM 1228 C C . VAL A 1 165 ? 0.325 -0.256 -9.787 1.00 97.19 165 VAL A C 1
ATOM 1230 O O . VAL A 1 165 ? 0.293 -1.464 -9.551 1.00 97.19 165 VAL A O 1
ATOM 1233 N N . ARG A 1 166 ? 1.294 0.316 -10.496 1.00 96.75 166 ARG A N 1
ATOM 1234 C CA . ARG A 1 166 ? 2.550 -0.312 -10.896 1.00 96.75 166 ARG A CA 1
ATOM 1235 C C . ARG A 1 166 ? 3.587 -0.026 -9.816 1.00 96.75 166 ARG A C 1
ATOM 1237 O O . ARG A 1 166 ? 3.991 1.121 -9.650 1.00 96.75 166 ARG A O 1
ATOM 1244 N N . VAL A 1 167 ? 3.990 -1.056 -9.079 1.00 95.94 167 VAL A N 1
ATOM 1245 C CA . VAL A 1 167 ? 5.018 -0.963 -8.034 1.00 95.94 167 VAL A CA 1
ATOM 1246 C C . VAL A 1 167 ? 6.331 -1.495 -8.613 1.00 95.94 167 VAL A C 1
ATOM 1248 O O . VAL A 1 167 ? 6.372 -2.671 -8.993 1.00 95.94 167 VAL A O 1
ATOM 1251 N N . PRO A 1 168 ? 7.391 -0.671 -8.725 1.00 95.94 168 PRO A N 1
ATOM 1252 C CA . PRO A 1 168 ? 8.719 -1.147 -9.095 1.00 95.94 168 PRO A CA 1
ATOM 1253 C C . PRO A 1 168 ? 9.233 -2.173 -8.079 1.00 95.94 168 PRO A C 1
ATOM 1255 O O . PRO A 1 168 ? 9.056 -1.989 -6.877 1.00 95.94 168 PRO A O 1
ATOM 1258 N N . TYR A 1 169 ? 9.883 -3.238 -8.549 1.00 96.12 169 TYR A N 1
ATOM 1259 C CA . TYR A 1 169 ? 10.539 -4.226 -7.674 1.00 96.12 169 TYR A CA 1
ATOM 1260 C C . TYR A 1 169 ? 12.001 -4.500 -8.053 1.00 96.12 169 TYR A C 1
ATOM 1262 O O . TYR A 1 169 ? 12.754 -5.032 -7.243 1.00 96.12 169 TYR A O 1
ATOM 1270 N N . ALA A 1 170 ? 12.417 -4.125 -9.265 1.00 96.88 170 ALA A N 1
ATOM 1271 C CA . ALA A 1 170 ? 13.802 -4.192 -9.714 1.00 96.88 170 ALA A CA 1
ATOM 1272 C C . ALA A 1 170 ? 14.117 -2.983 -10.599 1.00 96.88 170 ALA A C 1
ATOM 1274 O O . ALA A 1 170 ? 13.322 -2.637 -11.472 1.00 96.88 170 ALA A O 1
ATOM 1275 N N . SER A 1 171 ? 15.271 -2.352 -10.394 1.00 97.00 171 SER A N 1
ATOM 1276 C CA . SER A 1 171 ? 15.716 -1.164 -11.130 1.00 97.00 171 SER A CA 1
ATOM 1277 C C . SER A 1 171 ? 17.057 -1.400 -11.826 1.00 97.00 171 SER A C 1
ATOM 1279 O O . SER A 1 171 ? 17.765 -2.374 -11.560 1.00 97.00 171 SER A O 1
ATOM 1281 N N . GLY A 1 172 ? 17.385 -0.527 -12.772 1.00 97.50 172 GLY A N 1
ATOM 1282 C CA . GLY A 1 172 ? 18.556 -0.663 -13.623 1.00 97.50 172 GLY A CA 1
ATOM 1283 C C . GLY A 1 172 ? 18.588 0.376 -14.733 1.00 97.50 172 GLY A C 1
ATOM 1284 O O . GLY A 1 172 ? 17.930 1.416 -14.656 1.00 97.50 172 GLY A O 1
ATOM 1285 N N . VAL A 1 173 ? 19.341 0.073 -15.784 1.00 98.00 173 VAL A N 1
ATOM 1286 C CA . VAL A 1 173 ? 19.411 0.891 -17.002 1.00 98.00 173 VAL A CA 1
ATOM 1287 C C . VAL A 1 173 ? 19.212 0.032 -18.244 1.00 98.00 173 VAL A C 1
ATOM 1289 O O . VAL A 1 173 ? 19.603 -1.136 -18.284 1.00 98.00 173 VAL A O 1
ATOM 1292 N N . PHE A 1 174 ? 18.596 0.620 -19.263 1.00 98.31 174 PHE A N 1
ATOM 1293 C CA . PHE A 1 174 ? 18.493 0.031 -20.589 1.00 98.31 174 PHE A CA 1
ATOM 1294 C C . PHE A 1 174 ? 19.863 0.051 -21.286 1.00 98.31 174 PHE A C 1
ATOM 1296 O O . PHE A 1 174 ? 20.597 1.036 -21.202 1.00 98.31 174 PHE A O 1
ATOM 1303 N N . CYS A 1 175 ? 20.206 -1.033 -21.975 1.00 97.38 175 CYS A N 1
ATOM 1304 C CA . CYS A 1 175 ? 21.446 -1.182 -22.733 1.00 97.38 175 CYS A CA 1
ATOM 1305 C C . CYS A 1 175 ? 21.163 -1.087 -24.245 1.00 97.38 175 CYS A C 1
ATOM 1307 O O . CYS A 1 175 ? 20.625 -0.086 -24.709 1.00 97.38 175 CYS A O 1
ATOM 1309 N N . ALA A 1 176 ? 21.503 -2.120 -25.020 1.00 96.62 176 ALA A N 1
ATOM 1310 C CA . ALA A 1 176 ? 21.074 -2.308 -26.403 1.00 96.62 176 ALA A CA 1
ATOM 1311 C C . ALA A 1 176 ? 20.202 -3.571 -26.549 1.00 96.62 176 ALA A C 1
ATOM 1313 O O . ALA A 1 176 ? 20.154 -4.419 -25.655 1.00 96.62 176 ALA A O 1
ATOM 1314 N N . SER A 1 177 ? 19.528 -3.718 -27.695 1.00 95.56 177 SER A N 1
ATOM 1315 C CA . SER A 1 177 ? 18.859 -4.965 -28.119 1.00 95.56 177 SER A CA 1
ATOM 1316 C C . SER A 1 177 ? 17.915 -5.584 -27.073 1.00 95.56 177 SER A C 1
ATOM 1318 O O . SER A 1 177 ? 17.952 -6.788 -26.824 1.00 95.56 177 SER A O 1
ATOM 1320 N N . GLY A 1 178 ? 17.099 -4.760 -26.406 1.00 96.12 178 GLY A N 1
ATOM 1321 C CA . GLY A 1 178 ? 16.163 -5.220 -25.373 1.00 96.12 178 GLY A CA 1
ATOM 1322 C C . GLY A 1 178 ? 16.815 -5.696 -24.070 1.00 96.12 178 GLY A C 1
ATOM 1323 O O . GLY A 1 178 ? 16.147 -6.317 -23.251 1.00 96.12 178 GLY A O 1
ATOM 1324 N N . THR A 1 179 ? 18.111 -5.450 -23.862 1.00 97.94 179 THR A N 1
ATOM 1325 C CA . THR A 1 179 ? 18.823 -5.867 -22.645 1.00 97.94 179 THR A CA 1
ATOM 1326 C C . THR A 1 179 ? 18.788 -4.768 -21.585 1.00 97.94 179 THR A C 1
ATOM 1328 O O . THR A 1 179 ? 18.981 -3.592 -21.887 1.00 97.94 179 THR A O 1
ATOM 1331 N N . MET A 1 180 ? 18.568 -5.162 -20.335 1.00 97.88 180 MET A N 1
ATOM 1332 C CA . MET A 1 180 ? 18.618 -4.327 -19.139 1.00 97.88 180 MET A CA 1
ATOM 1333 C C . MET A 1 180 ? 19.797 -4.763 -18.266 1.00 97.88 180 MET A C 1
ATOM 1335 O O . MET A 1 180 ? 19.967 -5.953 -17.998 1.00 97.88 180 MET A O 1
ATOM 1339 N N . MET A 1 181 ? 20.576 -3.801 -17.777 1.00 98.19 181 MET A N 1
ATOM 1340 C CA . MET A 1 181 ? 21.527 -4.012 -16.687 1.00 98.19 181 MET A CA 1
ATOM 1341 C C . MET A 1 181 ? 20.793 -3.774 -15.368 1.00 98.19 181 MET A C 1
ATOM 1343 O O . MET A 1 181 ? 20.472 -2.633 -15.032 1.00 98.19 181 MET A O 1
ATOM 1347 N N . GLN A 1 182 ? 20.488 -4.848 -14.646 1.00 97.88 182 GLN A N 1
ATOM 1348 C CA . GLN A 1 182 ? 19.802 -4.808 -13.360 1.00 97.88 182 GLN A CA 1
ATOM 1349 C C . GLN A 1 182 ? 20.803 -4.467 -12.246 1.00 97.88 182 GLN A C 1
ATOM 1351 O O . GLN A 1 182 ? 21.885 -5.056 -12.166 1.00 97.88 182 GLN A O 1
ATOM 1356 N N . LEU A 1 183 ? 20.429 -3.540 -11.364 1.00 97.81 183 LEU A N 1
ATOM 1357 C CA . LEU A 1 183 ? 21.136 -3.312 -10.103 1.00 97.81 183 LEU A CA 1
ATOM 1358 C C . LEU A 1 183 ? 20.931 -4.508 -9.149 1.00 97.81 183 LEU A C 1
ATOM 1360 O O . LEU A 1 183 ? 20.028 -5.317 -9.376 1.00 97.81 183 LEU A O 1
ATOM 1364 N N . PRO A 1 184 ? 21.729 -4.642 -8.074 1.00 97.50 184 PRO A N 1
ATOM 1365 C CA . PRO A 1 184 ? 21.500 -5.674 -7.073 1.00 97.50 184 PRO A CA 1
ATOM 1366 C C . PRO A 1 184 ? 20.124 -5.465 -6.433 1.00 97.50 184 PRO A C 1
ATOM 1368 O O . PRO A 1 184 ? 19.792 -4.360 -6.001 1.00 97.50 184 PRO A O 1
ATOM 1371 N N . VAL A 1 185 ? 19.313 -6.519 -6.399 1.00 95.38 185 VAL A N 1
ATOM 1372 C CA . VAL A 1 185 ? 17.972 -6.520 -5.800 1.00 95.38 185 VAL A CA 1
ATOM 1373 C C . VAL A 1 185 ? 17.941 -7.576 -4.707 1.00 95.38 185 VAL A C 1
ATOM 1375 O O . VAL A 1 185 ? 18.559 -8.631 -4.847 1.00 95.38 185 VAL A O 1
ATOM 1378 N N . ASP A 1 186 ? 17.216 -7.291 -3.628 1.00 95.38 186 ASP A N 1
ATOM 1379 C CA . ASP A 1 186 ? 16.977 -8.264 -2.568 1.00 95.38 186 ASP A CA 1
ATOM 1380 C C . ASP A 1 186 ? 16.360 -9.558 -3.132 1.00 95.38 186 ASP A C 1
ATOM 1382 O O . ASP A 1 186 ? 15.399 -9.534 -3.910 1.00 95.38 186 ASP A O 1
ATOM 1386 N N . SER A 1 187 ? 16.923 -10.701 -2.745 1.00 94.12 187 SER A N 1
ATOM 1387 C CA . SER A 1 187 ? 16.549 -11.994 -3.319 1.00 94.12 187 SER A CA 1
ATOM 1388 C C . SER A 1 187 ? 15.126 -12.415 -2.947 1.00 94.12 187 SER A C 1
ATOM 1390 O O . SER A 1 187 ? 14.468 -13.068 -3.758 1.00 94.12 187 SER A O 1
ATOM 1392 N N . ALA A 1 188 ? 14.607 -12.007 -1.783 1.00 94.56 188 ALA A N 1
ATOM 1393 C CA . ALA A 1 188 ? 13.236 -12.297 -1.374 1.00 94.56 188 ALA A CA 1
ATOM 1394 C C . ALA A 1 188 ? 12.222 -11.403 -2.108 1.00 94.56 188 ALA A C 1
ATOM 1396 O O . ALA A 1 188 ? 11.168 -11.891 -2.529 1.00 94.56 188 ALA A O 1
ATOM 1397 N N . VAL A 1 189 ? 12.549 -10.127 -2.346 1.00 94.25 189 VAL A N 1
ATOM 1398 C CA . VAL A 1 189 ? 11.759 -9.241 -3.221 1.00 94.25 189 VAL A CA 1
ATOM 1399 C C . VAL A 1 189 ? 11.698 -9.809 -4.639 1.00 94.25 189 VAL A C 1
ATOM 1401 O O . VAL A 1 189 ? 10.610 -9.930 -5.200 1.00 94.25 189 VAL A O 1
ATOM 1404 N N . LEU A 1 190 ? 12.836 -10.221 -5.208 1.00 94.44 190 LEU A N 1
ATOM 1405 C CA . LEU A 1 190 ? 12.882 -10.779 -6.561 1.00 94.44 190 LEU A CA 1
ATOM 1406 C C . LEU A 1 190 ? 12.133 -12.120 -6.671 1.00 94.44 190 LEU A C 1
ATOM 1408 O O . LEU A 1 190 ? 11.423 -12.335 -7.650 1.00 94.44 190 LEU A O 1
ATOM 1412 N N . ALA A 1 191 ? 12.241 -12.996 -5.666 1.00 94.06 191 ALA A N 1
ATOM 1413 C CA . ALA A 1 191 ? 11.576 -14.302 -5.650 1.00 94.06 191 ALA A CA 1
ATOM 1414 C C . ALA A 1 191 ? 10.051 -14.234 -5.435 1.00 94.06 191 ALA A C 1
ATOM 1416 O O . ALA A 1 191 ? 9.341 -15.167 -5.808 1.00 94.06 191 ALA A O 1
ATOM 1417 N N . THR A 1 192 ? 9.538 -13.156 -4.832 1.00 94.06 192 THR A N 1
ATOM 1418 C CA . THR A 1 192 ? 8.095 -12.969 -4.574 1.00 94.06 192 THR A CA 1
ATOM 1419 C C . THR A 1 192 ? 7.400 -12.039 -5.573 1.00 94.06 192 THR A C 1
ATOM 1421 O O . THR A 1 192 ? 6.171 -11.927 -5.552 1.00 94.06 192 THR A O 1
ATOM 1424 N N . ALA A 1 193 ? 8.156 -11.383 -6.456 1.00 95.31 193 ALA A N 1
ATOM 1425 C CA . ALA A 1 193 ? 7.618 -10.460 -7.444 1.00 95.31 193 ALA A CA 1
ATOM 1426 C C . ALA A 1 193 ? 6.823 -11.169 -8.553 1.00 95.31 193 ALA A C 1
ATOM 1428 O O . ALA A 1 193 ? 7.252 -12.179 -9.111 1.00 95.31 193 ALA A O 1
ATOM 1429 N N . VAL A 1 194 ? 5.685 -10.586 -8.944 1.00 97.00 194 VAL A N 1
ATOM 1430 C CA . VAL A 1 194 ? 4.903 -11.044 -10.106 1.00 97.00 194 VAL A CA 1
ATOM 1431 C C . VAL A 1 194 ? 5.062 -10.040 -11.241 1.00 97.00 194 VAL A C 1
ATOM 1433 O O . VAL A 1 194 ? 4.431 -8.982 -11.231 1.00 97.00 194 VAL A O 1
ATOM 1436 N N . PHE A 1 195 ? 5.900 -10.368 -12.224 1.00 97.31 195 PHE A N 1
ATOM 1437 C CA . PHE A 1 195 ? 6.173 -9.496 -13.366 1.00 97.31 195 PHE A CA 1
ATOM 1438 C C . PHE A 1 195 ? 4.878 -9.064 -14.079 1.00 97.31 195 PHE A C 1
ATOM 1440 O O . PHE A 1 195 ? 4.096 -9.896 -14.534 1.00 97.31 195 PHE A O 1
ATOM 1447 N N . GLY A 1 196 ? 4.649 -7.749 -14.153 1.00 96.62 196 GLY A N 1
ATOM 1448 C CA . GLY A 1 196 ? 3.547 -7.141 -14.909 1.00 96.62 196 GLY A CA 1
ATOM 1449 C C . GLY A 1 196 ? 4.008 -6.347 -16.135 1.00 96.62 196 GLY A C 1
ATOM 1450 O O . GLY A 1 196 ? 3.183 -5.956 -16.964 1.00 96.62 196 GLY A O 1
ATOM 1451 N N . GLY A 1 197 ? 5.310 -6.085 -16.246 1.00 97.19 197 GLY A N 1
ATOM 1452 C CA . GLY A 1 197 ? 5.900 -5.314 -17.328 1.00 97.19 197 GLY A CA 1
ATOM 1453 C C . GLY A 1 197 ? 7.131 -4.523 -16.893 1.00 97.19 197 GLY A C 1
ATOM 1454 O O . GLY A 1 197 ? 7.677 -4.704 -15.802 1.00 97.19 197 GLY A O 1
ATOM 1455 N N . PHE A 1 198 ? 7.557 -3.621 -17.769 1.00 97.44 198 PHE A N 1
ATOM 1456 C CA . PHE A 1 198 ? 8.720 -2.762 -17.567 1.00 97.44 198 PHE A CA 1
ATOM 1457 C C . PHE A 1 198 ? 8.417 -1.317 -17.961 1.00 97.44 198 PHE A C 1
ATOM 1459 O O . PHE A 1 198 ? 7.522 -1.054 -18.770 1.00 97.44 198 PHE A O 1
ATOM 1466 N N . ALA A 1 199 ? 9.175 -0.380 -17.405 1.00 96.06 199 ALA A N 1
ATOM 1467 C CA . ALA A 1 199 ? 9.130 1.020 -17.793 1.00 96.06 199 ALA A CA 1
ATOM 1468 C C . ALA A 1 199 ? 10.538 1.540 -18.091 1.00 96.06 199 ALA A C 1
ATOM 1470 O O . ALA A 1 199 ? 11.477 1.220 -17.362 1.00 96.06 199 ALA A O 1
ATOM 1471 N N . ILE A 1 200 ? 10.673 2.340 -19.149 1.00 95.56 200 ILE A N 1
ATOM 1472 C CA . ILE A 1 200 ? 11.931 2.989 -19.550 1.00 95.56 200 ILE A CA 1
ATOM 1473 C C . ILE A 1 200 ? 11.703 4.498 -19.535 1.00 95.56 200 ILE A C 1
ATOM 1475 O O . ILE A 1 200 ? 10.705 4.973 -20.079 1.00 95.56 200 ILE A O 1
ATOM 1479 N N . LYS A 1 201 ? 12.612 5.250 -18.912 1.00 93.62 201 LYS A N 1
ATOM 1480 C CA . LYS A 1 201 ? 12.580 6.712 -18.913 1.00 93.62 201 LYS A CA 1
ATOM 1481 C C . LYS A 1 201 ? 13.051 7.237 -20.265 1.00 93.62 201 LYS A C 1
ATOM 1483 O O . LYS A 1 201 ? 14.177 6.965 -20.672 1.00 93.62 201 LYS A O 1
ATOM 1488 N N . ASP A 1 202 ? 12.227 8.024 -20.939 1.00 91.69 202 ASP A N 1
ATOM 1489 C CA . ASP A 1 202 ? 12.650 8.779 -22.113 1.00 91.69 202 ASP A CA 1
ATOM 1490 C C . ASP A 1 202 ? 13.582 9.917 -21.676 1.00 91.69 202 ASP A C 1
ATOM 1492 O O . ASP A 1 202 ? 13.151 10.944 -21.155 1.00 91.69 202 ASP A O 1
ATOM 1496 N N . THR A 1 203 ? 14.884 9.721 -21.877 1.00 90.81 203 THR A N 1
ATOM 1497 C CA . THR A 1 203 ? 15.928 10.716 -21.599 1.00 90.81 203 THR A CA 1
ATOM 1498 C C . THR A 1 203 ? 16.134 11.718 -22.738 1.00 90.81 203 THR A C 1
ATOM 1500 O O . THR A 1 203 ? 16.987 12.593 -22.613 1.00 90.81 203 THR A O 1
ATOM 1503 N N . SER A 1 204 ? 15.391 11.594 -23.843 1.00 88.00 204 SER A N 1
ATOM 1504 C CA . SER A 1 204 ? 15.624 12.335 -25.087 1.00 88.00 204 SER A CA 1
ATOM 1505 C C . SER A 1 204 ? 14.633 13.470 -25.351 1.00 88.00 204 SER A C 1
ATOM 1507 O O . SER A 1 204 ? 15.033 14.472 -25.942 1.00 88.00 204 SER A O 1
ATOM 1509 N N . ALA A 1 205 ? 13.376 13.351 -24.905 1.00 86.38 205 ALA A N 1
ATOM 1510 C CA . ALA A 1 205 ? 12.355 14.380 -25.124 1.00 86.38 205 ALA A CA 1
ATOM 1511 C C . ALA A 1 205 ? 11.554 14.749 -23.864 1.00 86.38 205 ALA A C 1
ATOM 1513 O O . ALA A 1 205 ? 11.518 15.914 -23.477 1.00 86.38 205 ALA A O 1
ATOM 1514 N N . THR A 1 206 ? 10.889 13.783 -23.229 1.00 85.69 206 THR A N 1
ATOM 1515 C CA . THR A 1 206 ? 9.847 14.048 -22.217 1.00 85.69 206 THR A CA 1
ATOM 1516 C C . THR A 1 206 ? 10.314 13.938 -20.768 1.00 85.69 206 THR A C 1
ATOM 1518 O O . THR A 1 206 ? 9.666 14.482 -19.878 1.00 85.69 206 THR A O 1
ATOM 1521 N N . GLY A 1 207 ? 11.389 13.194 -20.492 1.00 87.25 207 GLY A N 1
ATOM 1522 C CA . GLY A 1 207 ? 11.770 12.835 -19.124 1.00 87.25 207 GLY A CA 1
ATOM 1523 C C . GLY A 1 207 ? 10.815 11.838 -18.449 1.00 87.25 207 GLY A C 1
ATOM 1524 O O . GLY A 1 207 ? 11.026 11.514 -17.281 1.00 87.25 207 GLY A O 1
ATOM 1525 N N . ALA A 1 208 ? 9.782 11.350 -19.143 1.00 89.56 208 ALA A N 1
ATOM 1526 C CA . ALA A 1 208 ? 8.731 10.505 -18.582 1.00 89.56 208 ALA A CA 1
ATOM 1527 C C . ALA A 1 208 ? 9.022 9.006 -18.740 1.00 89.56 208 ALA A C 1
ATOM 1529 O O . ALA A 1 208 ? 9.776 8.588 -19.619 1.00 89.56 208 ALA A O 1
ATOM 1530 N N . TYR A 1 209 ? 8.397 8.173 -17.906 1.00 92.44 209 TYR A N 1
ATOM 1531 C CA . TYR A 1 209 ? 8.459 6.720 -18.056 1.00 92.44 209 TYR A CA 1
ATOM 1532 C C . TYR A 1 209 ? 7.434 6.219 -19.082 1.00 92.44 209 TYR A C 1
ATOM 1534 O O . TYR A 1 209 ? 6.229 6.436 -18.953 1.00 92.44 209 TYR A O 1
ATOM 1542 N N . THR A 1 210 ? 7.914 5.488 -20.087 1.00 93.00 210 THR A N 1
ATOM 1543 C CA . THR A 1 210 ? 7.071 4.739 -21.025 1.00 93.00 210 THR A CA 1
ATOM 1544 C C . THR A 1 210 ? 6.864 3.329 -20.490 1.00 93.00 210 THR A C 1
ATOM 1546 O O . THR A 1 210 ? 7.811 2.547 -20.402 1.00 93.00 210 THR A O 1
ATOM 1549 N N . TYR A 1 211 ? 5.624 3.001 -20.126 1.00 94.31 211 TYR A N 1
ATOM 1550 C CA . TYR A 1 211 ? 5.254 1.707 -19.556 1.00 94.31 211 TYR A CA 1
ATOM 1551 C C . TYR A 1 211 ? 4.809 0.727 -20.633 1.00 94.31 211 TYR A C 1
ATOM 1553 O O . TYR A 1 211 ? 3.848 0.982 -21.355 1.00 94.31 211 TYR A O 1
ATOM 1561 N N . THR A 1 212 ? 5.436 -0.444 -20.656 1.00 95.56 212 THR A N 1
ATOM 1562 C CA . THR A 1 212 ? 5.003 -1.583 -21.468 1.00 95.56 212 THR A CA 1
ATOM 1563 C C . THR A 1 212 ? 4.481 -2.669 -20.535 1.00 95.56 212 THR A C 1
ATOM 1565 O O . THR A 1 212 ? 5.193 -3.104 -19.627 1.00 95.56 212 THR A O 1
ATOM 1568 N N . ASN A 1 213 ? 3.226 -3.090 -20.709 1.00 94.75 213 ASN A N 1
ATOM 1569 C CA . ASN A 1 213 ? 2.695 -4.274 -20.025 1.00 94.75 213 ASN A CA 1
ATOM 1570 C C . ASN A 1 213 ? 3.244 -5.523 -20.740 1.00 94.75 213 ASN A C 1
ATOM 1572 O O . ASN A 1 213 ? 3.211 -5.577 -21.968 1.00 94.75 213 ASN A O 1
ATOM 1576 N N . SER A 1 214 ? 3.706 -6.537 -20.008 1.00 94.69 214 SER A N 1
ATOM 1577 C CA . SER A 1 214 ? 4.143 -7.812 -20.600 1.00 94.69 214 SER A CA 1
ATOM 1578 C C . SER A 1 214 ? 3.854 -8.973 -19.653 1.00 94.69 214 SER A C 1
ATOM 1580 O O . SER A 1 214 ? 4.012 -8.840 -18.443 1.00 94.69 214 SER A O 1
ATOM 1582 N N . ALA A 1 215 ? 3.443 -10.112 -20.215 1.00 92.12 215 ALA A N 1
ATOM 1583 C CA . ALA A 1 215 ? 3.274 -11.373 -19.490 1.00 92.12 215 ALA A CA 1
ATOM 1584 C C . ALA A 1 215 ? 4.535 -12.260 -19.530 1.00 92.12 215 ALA A C 1
ATOM 1586 O O . ALA A 1 215 ? 4.628 -13.231 -18.784 1.00 92.12 215 ALA A O 1
ATOM 1587 N N . ASN A 1 216 ? 5.503 -11.935 -20.394 1.00 94.69 216 ASN A N 1
ATOM 1588 C CA . ASN A 1 216 ? 6.738 -12.697 -20.548 1.00 94.69 216 ASN A CA 1
ATOM 1589 C C . ASN A 1 216 ? 7.787 -12.156 -19.575 1.00 94.69 216 ASN A C 1
ATOM 1591 O O . ASN A 1 216 ? 8.372 -11.102 -19.835 1.00 94.69 216 ASN A O 1
ATOM 1595 N N . SER A 1 217 ? 8.013 -12.867 -18.467 1.00 94.69 217 SER A N 1
ATOM 1596 C CA . SER A 1 217 ? 9.081 -12.549 -17.512 1.00 94.69 217 SER A CA 1
ATOM 1597 C C . SER A 1 217 ? 10.441 -12.422 -18.215 1.00 94.69 217 SER A C 1
ATOM 1599 O O . SER A 1 217 ? 10.717 -13.209 -19.125 1.00 94.69 217 SER A O 1
ATOM 1601 N N . PRO A 1 218 ? 11.311 -11.483 -17.798 1.00 97.19 218 PRO A N 1
ATOM 1602 C CA . PRO A 1 218 ? 12.648 -11.358 -18.366 1.00 97.19 218 PRO A CA 1
ATOM 1603 C C . PRO A 1 218 ? 13.463 -12.647 -18.230 1.00 97.19 218 PRO A C 1
ATOM 1605 O O . PRO A 1 218 ? 13.425 -13.308 -17.191 1.00 97.19 218 PRO A O 1
ATOM 1608 N N . SER A 1 219 ? 14.227 -12.981 -19.268 1.00 97.25 219 SER A N 1
ATOM 1609 C CA . SER A 1 219 ? 15.196 -14.081 -19.242 1.00 97.25 219 SER A CA 1
ATOM 1610 C C . SER A 1 219 ? 16.607 -13.556 -18.968 1.00 97.25 219 SER A C 1
ATOM 1612 O O . SER A 1 219 ? 16.831 -12.345 -18.938 1.00 97.25 219 SER A O 1
ATOM 1614 N N . ALA A 1 220 ? 17.589 -14.449 -18.822 1.00 97.56 220 ALA A N 1
ATOM 1615 C CA . ALA A 1 220 ? 18.995 -14.048 -18.831 1.00 97.56 220 ALA A CA 1
ATOM 1616 C C . ALA A 1 220 ? 19.327 -13.276 -20.126 1.00 97.56 220 ALA A C 1
ATOM 1618 O O . ALA A 1 220 ? 18.913 -13.679 -21.217 1.00 97.56 220 ALA A O 1
ATOM 1619 N N . GLY A 1 221 ? 20.028 -12.151 -19.989 1.00 96.44 221 GLY A N 1
ATOM 1620 C CA . GLY A 1 221 ? 20.470 -11.292 -21.087 1.00 96.44 221 GLY A CA 1
ATOM 1621 C C . GLY A 1 221 ? 21.965 -11.418 -21.375 1.00 96.44 221 GLY A C 1
ATOM 1622 O O . GLY A 1 221 ? 22.735 -11.930 -20.562 1.00 96.44 221 GLY A O 1
ATOM 1623 N N . THR A 1 222 ? 22.392 -10.922 -22.536 1.00 96.62 222 THR A N 1
ATOM 1624 C CA . THR A 1 222 ? 23.795 -10.994 -22.966 1.00 96.62 222 THR A CA 1
ATOM 1625 C C . THR A 1 222 ? 24.573 -9.766 -22.499 1.00 96.62 222 THR A C 1
ATOM 1627 O O . THR A 1 222 ? 24.244 -8.640 -22.875 1.00 96.62 222 THR A O 1
ATOM 1630 N N . SER A 1 223 ? 25.650 -9.970 -21.737 1.00 97.38 223 SER A N 1
ATOM 1631 C CA . SER A 1 223 ? 26.501 -8.888 -21.211 1.00 97.38 223 SER A CA 1
ATOM 1632 C C . SER A 1 223 ? 27.076 -7.974 -22.301 1.00 97.38 223 SER A C 1
ATOM 1634 O O . SER A 1 223 ? 27.173 -6.766 -22.090 1.00 97.38 223 SER A O 1
ATOM 1636 N N . SER A 1 224 ? 27.374 -8.516 -23.489 1.00 97.81 224 SER A N 1
ATOM 1637 C CA . SER A 1 224 ? 27.876 -7.768 -24.654 1.00 97.81 224 SER A CA 1
ATOM 1638 C C . SER A 1 224 ? 26.974 -6.606 -25.076 1.00 97.81 224 SER A C 1
ATOM 1640 O O . SER A 1 224 ? 27.469 -5.592 -25.561 1.00 97.81 224 SER A O 1
ATOM 1642 N N . ASN A 1 225 ? 25.658 -6.724 -24.866 1.00 97.19 225 ASN A N 1
ATOM 1643 C CA . ASN A 1 225 ? 24.696 -5.679 -25.218 1.00 97.19 225 ASN A CA 1
ATOM 1644 C C . ASN A 1 225 ? 24.796 -4.457 -24.291 1.00 97.19 225 ASN A C 1
ATOM 1646 O O . ASN A 1 225 ? 24.325 -3.385 -24.660 1.00 97.19 225 ASN A O 1
ATOM 1650 N N . CYS A 1 226 ? 25.394 -4.615 -23.106 1.00 97.81 226 CYS A N 1
ATOM 1651 C CA . CYS A 1 226 ? 25.673 -3.541 -22.154 1.00 97.81 226 CYS A CA 1
ATOM 1652 C C . CYS A 1 226 ? 27.133 -3.079 -22.238 1.00 97.81 226 CYS A C 1
ATOM 1654 O O . CYS A 1 226 ? 27.387 -1.880 -22.347 1.00 97.81 226 CYS A O 1
ATOM 1656 N N . THR A 1 227 ? 28.101 -3.999 -22.285 1.00 97.81 227 THR A N 1
ATOM 1657 C CA . THR A 1 227 ? 29.522 -3.618 -22.353 1.00 97.81 227 THR A CA 1
ATOM 1658 C C . THR A 1 227 ? 29.875 -2.932 -23.674 1.00 97.81 227 THR A C 1
ATOM 1660 O O . THR A 1 227 ? 30.684 -2.007 -23.673 1.00 97.81 227 THR A O 1
ATOM 1663 N N . GLY A 1 228 ? 29.199 -3.277 -24.779 1.00 97.25 228 GLY A N 1
ATOM 1664 C CA . GLY A 1 228 ? 29.314 -2.577 -26.065 1.00 97.25 228 GLY A CA 1
ATOM 1665 C C . GLY A 1 228 ? 28.834 -1.117 -26.054 1.00 97.25 228 GLY A C 1
ATOM 1666 O O . GLY A 1 228 ? 29.175 -0.367 -26.962 1.00 97.25 228 GLY A O 1
ATOM 1667 N N . VAL A 1 229 ? 28.090 -0.697 -25.023 1.00 96.88 229 VAL A N 1
ATOM 1668 C CA . VAL A 1 229 ? 27.698 0.705 -24.769 1.00 96.88 229 VAL A CA 1
ATOM 1669 C C . VAL A 1 229 ? 28.355 1.278 -23.501 1.00 96.88 229 VAL A C 1
ATOM 1671 O O . VAL A 1 229 ? 27.905 2.287 -22.967 1.00 96.88 229 VAL A O 1
ATOM 1674 N N . GLY A 1 230 ? 29.425 0.642 -23.005 1.00 97.19 230 GLY A N 1
ATOM 1675 C CA . GLY A 1 230 ? 30.192 1.103 -21.841 1.00 97.19 230 GLY A CA 1
ATOM 1676 C C . GLY A 1 230 ? 29.553 0.822 -20.475 1.00 97.19 230 GLY A C 1
ATOM 1677 O O . GLY A 1 230 ? 30.016 1.356 -19.470 1.00 97.19 230 GLY A O 1
ATOM 1678 N N . LEU A 1 231 ? 28.510 -0.012 -20.408 1.00 97.56 231 LEU A N 1
ATOM 1679 C CA . LEU A 1 231 ? 27.792 -0.341 -19.174 1.00 97.56 231 LEU A CA 1
ATOM 1680 C C . LEU A 1 231 ? 28.210 -1.717 -18.642 1.00 97.56 231 LEU A C 1
ATOM 1682 O O . LEU A 1 231 ? 28.121 -2.721 -19.347 1.00 97.56 231 LEU A O 1
ATOM 1686 N N . THR A 1 232 ? 28.636 -1.768 -17.378 1.00 97.44 232 THR A N 1
ATOM 1687 C CA . THR A 1 232 ? 29.015 -3.008 -16.680 1.00 97.44 232 THR A CA 1
ATOM 1688 C C . THR A 1 232 ? 28.197 -3.144 -15.402 1.00 97.44 232 THR A C 1
ATOM 1690 O O . THR A 1 232 ? 28.125 -2.200 -14.615 1.00 97.44 232 THR A O 1
ATOM 1693 N N . ALA A 1 233 ? 27.583 -4.310 -15.192 1.00 97.00 233 ALA A N 1
ATOM 1694 C CA . ALA A 1 233 ? 26.810 -4.586 -13.987 1.00 97.00 233 ALA A CA 1
ATOM 1695 C C . ALA A 1 233 ? 27.696 -4.485 -12.725 1.00 97.00 233 ALA A C 1
ATOM 1697 O O . ALA A 1 233 ? 28.822 -4.991 -12.733 1.00 97.00 233 ALA A O 1
ATOM 1698 N N . PRO A 1 234 ? 27.212 -3.861 -11.635 1.00 96.94 234 PRO A N 1
ATOM 1699 C CA . PRO A 1 234 ? 27.908 -3.873 -10.351 1.00 96.94 234 PRO A CA 1
ATOM 1700 C C . PRO A 1 234 ? 27.932 -5.290 -9.754 1.00 96.94 234 PRO A C 1
ATOM 1702 O O . PRO A 1 234 ? 27.196 -6.175 -10.193 1.00 96.94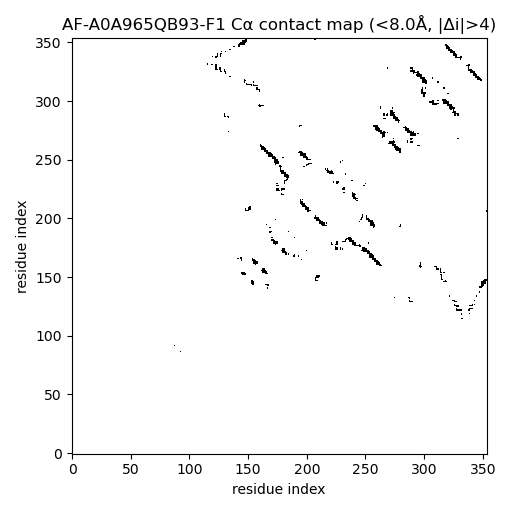 234 PRO A O 1
ATOM 1705 N N . SER A 1 235 ? 28.731 -5.502 -8.704 1.00 96.94 235 SER A N 1
ATOM 1706 C CA . SER A 1 235 ? 28.715 -6.765 -7.950 1.00 96.94 235 SER A CA 1
ATOM 1707 C C . SER A 1 235 ? 27.303 -7.078 -7.436 1.00 96.94 235 SER A C 1
ATOM 1709 O O . SER A 1 235 ? 26.651 -6.211 -6.856 1.00 96.94 235 SER A O 1
ATOM 1711 N N . GLY A 1 236 ? 26.813 -8.295 -7.689 1.00 94.75 236 GLY A N 1
ATOM 1712 C CA . GLY A 1 236 ? 25.431 -8.707 -7.397 1.00 94.75 236 GLY A CA 1
ATOM 1713 C C . GLY A 1 236 ? 24.367 -8.201 -8.385 1.00 94.75 236 GLY A C 1
ATOM 1714 O O . GLY A 1 236 ? 23.196 -8.542 -8.235 1.00 94.75 236 GLY A O 1
ATOM 1715 N N . GLY A 1 237 ? 24.744 -7.404 -9.390 1.00 96.88 237 GLY A N 1
ATOM 1716 C CA . GLY A 1 237 ? 23.883 -7.034 -10.514 1.00 96.88 237 GLY A CA 1
ATOM 1717 C C . GLY A 1 237 ? 23.771 -8.153 -11.554 1.00 96.88 237 GLY A C 1
ATOM 1718 O O . GLY A 1 237 ? 24.513 -9.136 -11.525 1.00 96.88 237 GLY A O 1
ATOM 1719 N N . SER A 1 238 ? 22.842 -8.003 -12.498 1.00 97.38 238 SER A N 1
ATOM 1720 C CA . SER A 1 238 ? 22.578 -9.008 -13.536 1.00 97.38 238 SER A CA 1
ATOM 1721 C C . SER A 1 238 ? 22.303 -8.368 -14.902 1.00 97.38 238 SER A C 1
ATOM 1723 O O . SER A 1 238 ? 22.069 -7.162 -15.010 1.00 97.38 238 SER A O 1
ATOM 1725 N N . TYR A 1 239 ? 22.319 -9.183 -15.958 1.00 98.12 239 TYR A N 1
ATOM 1726 C CA . TYR A 1 239 ? 21.852 -8.790 -17.286 1.00 98.12 239 TYR A CA 1
ATOM 1727 C C . TYR A 1 239 ? 20.563 -9.544 -17.599 1.00 98.12 239 TYR A C 1
ATOM 1729 O O . TYR A 1 239 ? 20.539 -10.775 -17.558 1.00 98.12 239 TYR A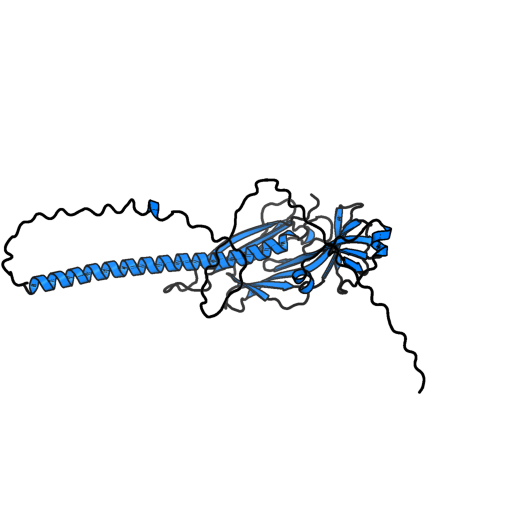 O 1
ATOM 1737 N N . LEU A 1 240 ? 19.504 -8.811 -17.939 1.00 98.06 240 LEU A N 1
ATOM 1738 C CA . LEU A 1 240 ? 18.194 -9.365 -18.274 1.00 98.06 240 LEU A CA 1
ATOM 1739 C C . LEU A 1 240 ? 17.821 -9.031 -19.717 1.00 98.06 240 LEU A C 1
ATOM 1741 O O . LEU A 1 240 ? 17.946 -7.885 -20.140 1.00 98.06 240 LEU A O 1
ATOM 1745 N N . ALA A 1 241 ? 17.313 -10.006 -20.464 1.00 98.00 241 ALA A N 1
ATOM 1746 C CA . ALA A 1 241 ? 16.655 -9.765 -21.741 1.00 98.00 241 ALA A CA 1
ATOM 1747 C C . ALA A 1 241 ? 15.165 -9.498 -21.499 1.00 98.00 241 ALA A C 1
ATOM 1749 O O . ALA A 1 241 ? 14.449 -10.327 -20.935 1.00 98.00 241 ALA A O 1
ATOM 1750 N N . VAL A 1 242 ? 14.699 -8.331 -21.936 1.00 97.38 242 VAL A N 1
ATOM 1751 C CA . VAL A 1 242 ? 13.325 -7.857 -21.781 1.00 97.38 242 VAL A CA 1
ATOM 1752 C C . VAL A 1 242 ? 12.712 -7.711 -23.173 1.00 97.38 242 VAL A C 1
ATOM 1754 O O . VAL A 1 242 ? 13.070 -6.826 -23.951 1.00 97.38 242 VAL A O 1
ATOM 1757 N N . SER A 1 243 ? 11.792 -8.613 -23.519 1.00 93.31 243 SER A N 1
ATOM 1758 C CA . SER A 1 243 ? 11.181 -8.660 -24.853 1.00 93.31 243 SER A CA 1
ATOM 1759 C C . SER A 1 243 ? 10.531 -7.325 -25.229 1.00 93.31 243 SER A C 1
ATOM 1761 O O . SER A 1 243 ? 9.780 -6.763 -24.429 1.00 93.31 243 SER A O 1
ATOM 1763 N N . SER A 1 244 ? 10.755 -6.854 -26.459 1.00 92.19 244 SER A N 1
ATOM 1764 C CA . SER A 1 244 ? 10.238 -5.581 -27.006 1.00 92.19 244 SER A CA 1
ATOM 1765 C C . SER A 1 244 ? 10.655 -4.298 -26.265 1.00 92.19 244 SER A C 1
ATOM 1767 O O . SER A 1 244 ? 10.121 -3.233 -26.552 1.00 92.19 244 SER A O 1
ATOM 1769 N N . ALA A 1 245 ? 11.630 -4.358 -25.352 1.00 95.00 245 ALA A N 1
ATOM 1770 C CA . ALA A 1 245 ? 12.188 -3.160 -24.733 1.00 95.00 245 ALA A CA 1
ATOM 1771 C C . ALA A 1 245 ? 13.018 -2.340 -25.742 1.00 95.00 245 ALA A C 1
ATOM 1773 O O . ALA A 1 245 ? 13.964 -2.845 -26.350 1.00 95.00 245 ALA A O 1
ATOM 1774 N N . SER A 1 246 ? 12.677 -1.059 -25.889 1.00 95.06 246 SER A N 1
ATOM 1775 C CA . SER A 1 246 ? 13.367 -0.092 -26.749 1.00 95.06 246 SER A CA 1
ATOM 1776 C C . SER A 1 246 ? 13.556 1.237 -26.023 1.00 95.06 246 SER A C 1
ATOM 1778 O O . SER A 1 246 ? 12.599 1.769 -25.461 1.00 95.06 246 SER A O 1
ATOM 1780 N N . GLY A 1 247 ? 14.760 1.797 -26.079 1.00 94.75 247 GLY A N 1
ATOM 1781 C CA . GLY A 1 247 ? 15.094 3.095 -25.499 1.00 94.75 247 GLY A CA 1
ATOM 1782 C C . GLY A 1 247 ? 16.526 3.508 -25.835 1.00 94.75 247 GLY A C 1
ATOM 1783 O O . GLY A 1 247 ? 17.219 2.822 -26.587 1.00 94.75 247 GLY A O 1
ATOM 1784 N N . SER A 1 248 ? 16.972 4.624 -25.266 1.00 96.38 248 SER A N 1
ATOM 1785 C CA . SER A 1 248 ? 18.369 5.065 -25.351 1.00 96.38 248 SER A CA 1
ATOM 1786 C C . SER A 1 248 ? 19.243 4.270 -24.379 1.00 96.38 248 SER A C 1
ATOM 1788 O O . SER A 1 248 ? 18.838 4.027 -23.241 1.00 96.38 248 SER A O 1
ATOM 1790 N N . ALA A 1 249 ? 20.457 3.896 -24.788 1.00 96.81 249 ALA A N 1
ATOM 1791 C CA . ALA A 1 249 ? 21.419 3.267 -23.884 1.00 96.81 249 ALA A CA 1
ATOM 1792 C C . ALA A 1 249 ? 21.700 4.174 -22.668 1.00 96.81 249 ALA A C 1
ATOM 1794 O O . ALA A 1 249 ? 21.848 5.388 -22.808 1.00 96.81 249 ALA A O 1
ATOM 1795 N N . GLY A 1 250 ? 21.735 3.589 -21.471 1.00 96.69 250 GLY A N 1
ATOM 1796 C CA . GLY A 1 250 ? 21.859 4.307 -20.200 1.00 96.69 250 GLY A CA 1
ATOM 1797 C C . GLY A 1 250 ? 20.549 4.896 -19.656 1.00 96.69 250 GLY A C 1
ATOM 1798 O O . GLY A 1 250 ? 20.550 5.425 -18.545 1.00 96.69 250 GLY A O 1
ATOM 1799 N N . ALA A 1 251 ? 19.425 4.798 -20.377 1.00 97.06 251 ALA A N 1
ATOM 1800 C CA . ALA A 1 251 ? 18.133 5.265 -19.877 1.00 97.06 251 ALA A CA 1
ATOM 1801 C C . ALA A 1 251 ? 17.701 4.483 -18.616 1.00 97.06 251 ALA A C 1
ATOM 1803 O O . ALA A 1 251 ? 17.705 3.248 -18.646 1.00 97.06 251 ALA A O 1
ATOM 1804 N N . PRO A 1 252 ? 17.287 5.156 -17.522 1.00 96.25 252 PRO A N 1
ATOM 1805 C CA . PRO A 1 252 ? 16.743 4.491 -16.341 1.00 96.25 252 PRO A CA 1
ATOM 1806 C C . PRO A 1 252 ? 15.576 3.567 -16.688 1.00 96.25 252 PRO A C 1
ATOM 1808 O O . PRO A 1 252 ? 14.641 3.959 -17.388 1.00 96.25 252 PRO A O 1
ATOM 1811 N N . MET A 1 253 ? 15.625 2.342 -16.175 1.00 96.50 253 MET A N 1
ATOM 1812 C CA . MET A 1 253 ? 14.646 1.297 -16.446 1.00 96.50 253 MET A CA 1
ATOM 1813 C C . MET A 1 253 ? 14.272 0.577 -15.152 1.00 96.50 253 MET A C 1
ATOM 1815 O O . MET A 1 253 ? 15.112 0.376 -14.273 1.00 96.50 253 MET A O 1
ATOM 1819 N N . PHE A 1 254 ? 13.018 0.152 -15.032 1.00 97.00 254 PHE A N 1
ATOM 1820 C CA . PHE A 1 254 ? 12.599 -0.730 -13.947 1.00 97.00 254 PHE A CA 1
ATOM 1821 C C . PHE A 1 254 ? 11.590 -1.779 -14.405 1.00 97.00 254 PHE A C 1
ATOM 1823 O O . PHE A 1 254 ? 10.814 -1.570 -15.340 1.00 97.00 254 PHE A O 1
ATOM 1830 N N . LEU A 1 255 ? 11.591 -2.908 -13.703 1.00 97.50 255 LEU A N 1
ATOM 1831 C CA . LEU A 1 255 ? 10.551 -3.925 -13.769 1.00 97.50 255 LEU A CA 1
ATOM 1832 C C . LEU A 1 255 ? 9.516 -3.619 -12.689 1.00 97.50 255 LEU A C 1
ATOM 1834 O O . LEU A 1 255 ? 9.873 -3.270 -11.557 1.00 97.50 255 LEU A O 1
ATOM 1838 N N . TYR A 1 256 ? 8.237 -3.755 -13.027 1.00 97.56 256 TYR A N 1
ATOM 1839 C CA . TYR A 1 256 ? 7.147 -3.521 -12.089 1.00 97.56 256 TYR A CA 1
ATOM 1840 C C . TYR A 1 256 ? 6.200 -4.711 -12.003 1.00 97.56 256 TYR A C 1
ATOM 1842 O O . TYR A 1 256 ? 6.046 -5.513 -12.927 1.00 97.56 256 TYR A O 1
ATOM 1850 N N . GLN A 1 257 ? 5.516 -4.773 -10.869 1.00 97.25 257 GLN A N 1
ATOM 1851 C CA . GLN A 1 257 ? 4.376 -5.642 -10.636 1.00 97.25 257 GLN A CA 1
ATOM 1852 C C . GLN A 1 257 ? 3.113 -4.802 -10.467 1.00 97.25 257 GLN A C 1
ATOM 1854 O O . GLN A 1 257 ? 3.164 -3.648 -10.036 1.00 97.25 257 GLN A O 1
ATOM 1859 N N . ILE A 1 258 ? 1.966 -5.371 -10.825 1.00 97.62 258 ILE A N 1
ATOM 1860 C CA . ILE A 1 258 ? 0.672 -4.714 -10.637 1.00 97.62 258 ILE A CA 1
ATOM 1861 C C . ILE A 1 258 ? 0.165 -5.060 -9.240 1.00 97.62 258 ILE A C 1
ATOM 1863 O O . ILE A 1 258 ? -0.086 -6.230 -8.958 1.00 97.62 258 ILE A O 1
ATOM 1867 N N . VAL A 1 259 ? -0.014 -4.063 -8.374 1.00 97.88 259 VAL A N 1
ATOM 1868 C CA . VAL A 1 259 ? -0.584 -4.247 -7.033 1.00 97.88 259 VAL A CA 1
ATOM 1869 C C . VAL A 1 259 ? -1.935 -3.550 -6.955 1.00 97.88 259 VAL A C 1
ATOM 1871 O O . VAL A 1 259 ? -2.058 -2.360 -7.238 1.00 97.88 259 VAL A O 1
ATOM 1874 N N . THR A 1 260 ? -2.966 -4.302 -6.576 1.00 98.44 260 THR A N 1
ATOM 1875 C CA . THR A 1 260 ? -4.316 -3.794 -6.318 1.00 98.44 260 THR A CA 1
ATOM 1876 C C . THR A 1 260 ? -4.590 -3.795 -4.823 1.00 98.44 260 THR A C 1
ATOM 1878 O O . THR A 1 260 ? -4.611 -4.852 -4.189 1.00 98.44 260 THR A O 1
ATOM 1881 N N . TYR A 1 261 ? -4.872 -2.617 -4.283 1.00 98.50 261 TYR A N 1
ATOM 1882 C CA . TYR A 1 261 ? -5.416 -2.430 -2.948 1.00 98.50 261 TYR A CA 1
ATOM 1883 C C . TYR A 1 261 ? -6.925 -2.236 -3.024 1.00 98.50 261 TYR A C 1
ATOM 1885 O O . TYR A 1 261 ? -7.408 -1.464 -3.852 1.00 98.50 261 TYR A O 1
ATOM 1893 N N . ARG A 1 262 ? -7.685 -2.917 -2.162 1.00 98.56 262 ARG A N 1
ATOM 1894 C CA . ARG A 1 262 ? -9.150 -2.829 -2.143 1.00 98.56 262 ARG A CA 1
ATOM 1895 C C . ARG A 1 262 ? -9.715 -2.925 -0.733 1.00 98.56 262 ARG A C 1
ATOM 1897 O O . ARG A 1 262 ? -9.439 -3.879 -0.018 1.00 98.56 262 ARG A O 1
ATOM 1904 N N . LEU A 1 263 ? -10.585 -1.993 -0.378 1.00 98.62 263 LEU A N 1
ATOM 1905 C CA . LEU A 1 263 ? -11.487 -2.102 0.756 1.00 98.62 263 LEU A CA 1
ATOM 1906 C C . LEU A 1 263 ? -12.676 -2.987 0.350 1.00 98.62 263 LEU A C 1
ATOM 1908 O O . LEU A 1 263 ? -13.410 -2.683 -0.588 1.00 98.62 263 LEU A O 1
ATOM 1912 N N . GLY A 1 264 ? -12.854 -4.119 1.023 1.00 98.38 264 GLY A N 1
ATOM 1913 C CA . GLY A 1 264 ? -13.939 -5.073 0.760 1.00 98.38 264 GLY A CA 1
ATOM 1914 C C . GLY A 1 264 ? -14.440 -5.704 2.050 1.00 98.38 264 GLY A C 1
ATOM 1915 O O . GLY A 1 264 ? -13.861 -5.449 3.094 1.00 98.38 264 GLY A O 1
ATOM 1916 N N . ASN A 1 265 ? -15.489 -6.527 2.012 1.00 98.44 265 ASN A N 1
ATOM 1917 C CA . ASN A 1 265 ? -15.962 -7.234 3.211 1.00 98.44 265 ASN A CA 1
ATOM 1918 C C . ASN A 1 265 ? -14.821 -8.054 3.840 1.00 98.44 265 ASN A C 1
ATOM 1920 O O . ASN A 1 265 ? -14.126 -8.782 3.130 1.00 98.44 265 ASN A O 1
ATOM 1924 N N . SER A 1 266 ? -14.621 -7.915 5.148 1.00 98.25 266 SER A N 1
ATOM 1925 C CA . SER A 1 266 ? -13.612 -8.662 5.902 1.00 98.25 266 SER A CA 1
ATOM 1926 C C . SER A 1 266 ? -13.982 -10.144 5.984 1.00 98.25 266 SER A C 1
ATOM 1928 O O . SER A 1 266 ? -15.155 -10.472 6.173 1.00 98.25 266 SER A O 1
ATOM 1930 N N . ALA A 1 267 ? -12.994 -11.034 5.863 1.00 97.94 267 ALA A N 1
ATOM 1931 C CA . ALA A 1 267 ? -13.187 -12.465 6.084 1.00 97.94 267 ALA A CA 1
ATOM 1932 C C . ALA A 1 267 ? -13.215 -12.810 7.584 1.00 97.94 267 ALA A C 1
ATOM 1934 O O . ALA A 1 267 ? -13.866 -13.773 7.983 1.00 97.94 267 ALA A O 1
ATOM 1935 N N . LEU A 1 268 ? -12.537 -12.008 8.413 1.00 97.00 268 LEU A N 1
ATOM 1936 C CA . LEU A 1 268 ? -12.434 -12.211 9.862 1.00 97.00 268 LEU A CA 1
ATOM 1937 C C . LEU A 1 268 ? -13.525 -11.471 10.657 1.00 97.00 268 LEU A C 1
ATOM 1939 O O . LEU A 1 268 ? -13.947 -11.942 11.712 1.00 97.00 268 LEU A O 1
ATOM 1943 N N . PHE A 1 269 ? -14.006 -10.326 10.160 1.00 97.12 269 PHE A N 1
ATOM 1944 C CA . PHE A 1 269 ? -14.933 -9.447 10.882 1.00 97.12 269 PHE A CA 1
ATOM 1945 C C . PHE A 1 269 ? -16.224 -9.192 10.087 1.00 97.12 269 PHE A C 1
ATOM 1947 O O . PHE A 1 269 ? -16.343 -8.222 9.336 1.00 97.12 269 PHE A O 1
ATOM 1954 N N . ALA A 1 270 ? -17.223 -10.057 10.281 1.00 96.06 270 ALA A N 1
ATOM 1955 C CA . ALA A 1 270 ? -18.506 -9.981 9.581 1.00 96.06 270 ALA A CA 1
ATOM 1956 C C . ALA A 1 270 ? -19.174 -8.591 9.689 1.00 96.06 270 ALA A C 1
ATOM 1958 O O . ALA A 1 270 ? -19.319 -8.028 10.775 1.00 96.06 270 ALA A O 1
ATOM 1959 N N . GLY A 1 271 ? -19.601 -8.046 8.544 1.00 95.44 271 GLY A N 1
ATOM 1960 C CA . GLY A 1 271 ? -20.230 -6.722 8.438 1.00 95.44 271 GLY A CA 1
ATOM 1961 C C . GLY A 1 271 ? -19.260 -5.530 8.448 1.00 95.44 271 GLY A C 1
ATOM 1962 O O . GLY A 1 271 ? -19.705 -4.395 8.284 1.00 95.44 271 GLY A O 1
ATOM 1963 N N . LEU A 1 272 ? -17.954 -5.765 8.604 1.00 97.69 272 LEU A N 1
ATOM 1964 C CA . LEU A 1 272 ? -16.906 -4.744 8.538 1.00 97.69 272 LEU A CA 1
ATOM 1965 C C . LEU A 1 272 ? -16.060 -4.912 7.263 1.00 97.69 272 LEU A C 1
ATOM 1967 O O . LEU A 1 272 ? -16.096 -5.946 6.593 1.00 97.69 272 LEU A O 1
ATOM 1971 N N . LYS A 1 273 ? -15.321 -3.862 6.896 1.00 98.56 273 LYS A N 1
ATOM 1972 C CA . LYS A 1 273 ? -14.387 -3.852 5.765 1.00 98.56 273 LYS A CA 1
ATOM 1973 C C . LYS A 1 273 ? -12.998 -4.343 6.204 1.00 98.56 273 LYS A C 1
ATOM 1975 O O . LYS A 1 273 ? -12.538 -4.017 7.294 1.00 98.56 273 LYS A O 1
ATOM 1980 N N . GLY A 1 274 ? -12.312 -5.064 5.329 1.00 98.50 274 GLY A N 1
ATOM 1981 C CA . GLY A 1 274 ? -10.878 -5.336 5.370 1.00 98.50 274 GLY A CA 1
ATOM 1982 C C . GLY A 1 274 ? -10.164 -4.628 4.220 1.00 98.50 274 GLY A C 1
ATOM 1983 O O . GLY A 1 274 ? -10.750 -4.418 3.153 1.00 98.50 274 GLY A O 1
ATOM 1984 N N . LEU A 1 275 ? -8.902 -4.255 4.429 1.00 98.69 275 LEU A N 1
ATOM 1985 C CA . LEU A 1 275 ? -7.998 -3.843 3.360 1.00 98.69 275 LEU A CA 1
ATOM 1986 C C . LEU A 1 275 ? -7.346 -5.093 2.769 1.00 98.69 275 LEU A C 1
ATOM 1988 O O . LEU A 1 275 ? -6.585 -5.790 3.438 1.00 98.69 275 LEU A O 1
ATOM 1992 N N . TYR A 1 276 ? -7.633 -5.346 1.500 1.00 98.69 276 TYR A N 1
ATOM 1993 C CA . TYR A 1 276 ? -7.051 -6.418 0.713 1.00 98.69 276 TYR A CA 1
ATOM 1994 C C . TYR A 1 276 ? -5.911 -5.902 -0.158 1.00 98.69 276 TYR A C 1
ATOM 1996 O O . TYR A 1 276 ? -6.020 -4.822 -0.741 1.00 98.69 276 TYR A O 1
ATOM 2004 N N . ARG A 1 277 ? -4.870 -6.721 -0.309 1.00 98.25 277 ARG A N 1
ATOM 2005 C CA . ARG A 1 277 ? -3.766 -6.552 -1.258 1.00 98.25 277 ARG A CA 1
ATOM 2006 C C . ARG A 1 277 ? -3.757 -7.735 -2.226 1.00 98.25 277 ARG A C 1
ATOM 2008 O O . ARG A 1 277 ? -3.810 -8.886 -1.802 1.00 98.25 277 ARG A O 1
ATOM 2015 N N . LYS A 1 278 ? -3.690 -7.466 -3.527 1.00 98.25 278 LYS A N 1
ATOM 2016 C CA . LYS A 1 278 ? -3.537 -8.464 -4.597 1.00 98.25 278 LYS A CA 1
ATOM 2017 C C . LYS A 1 278 ? -2.344 -8.087 -5.466 1.00 98.25 278 LYS A C 1
ATOM 2019 O O . LYS A 1 278 ? -2.233 -6.929 -5.854 1.00 98.25 278 LYS A O 1
ATOM 2024 N N . VAL A 1 279 ? -1.502 -9.061 -5.805 1.00 97.44 279 VAL A N 1
ATOM 2025 C CA . VAL A 1 279 ? -0.347 -8.881 -6.698 1.00 97.44 279 VAL A CA 1
ATOM 2026 C C . VAL A 1 279 ? -0.576 -9.669 -7.987 1.00 97.44 279 VAL A C 1
ATOM 2028 O O . VAL A 1 279 ? -0.882 -10.861 -7.943 1.00 97.44 279 VAL A O 1
ATOM 2031 N N . GLY A 1 280 ? -0.465 -8.996 -9.133 1.00 95.81 280 GLY A N 1
ATOM 2032 C CA . GLY A 1 280 ? -0.669 -9.566 -10.463 1.00 95.81 280 GLY A CA 1
ATOM 2033 C C . GLY A 1 280 ? -1.997 -10.318 -10.589 1.00 95.81 280 GLY A C 1
ATOM 2034 O O . GLY A 1 280 ? -3.066 -9.813 -10.235 1.00 95.81 280 GLY A O 1
ATOM 2035 N N . SER A 1 281 ? -1.931 -11.554 -11.079 1.00 94.06 281 SER A N 1
ATOM 2036 C CA . SER A 1 281 ? -3.073 -12.468 -11.197 1.00 94.06 281 SER A CA 1
ATOM 2037 C C . SER A 1 281 ? -3.460 -13.168 -9.885 1.00 94.06 281 SER A C 1
ATOM 2039 O O . SER A 1 281 ? -4.539 -13.760 -9.834 1.00 94.06 281 SER A O 1
ATOM 2041 N N . GLY A 1 282 ? -2.650 -13.060 -8.825 1.00 95.75 282 GLY A N 1
ATOM 2042 C CA . GLY A 1 282 ? -2.783 -13.822 -7.581 1.00 95.75 282 GLY A CA 1
ATOM 2043 C C . GLY A 1 282 ? -4.074 -13.590 -6.783 1.00 95.75 282 GLY A C 1
ATOM 2044 O O . GLY A 1 282 ? -4.928 -12.756 -7.112 1.00 95.75 282 GLY A O 1
ATOM 2045 N N . THR A 1 283 ? -4.226 -14.345 -5.696 1.00 97.38 283 THR A N 1
ATOM 2046 C CA . THR A 1 283 ? -5.339 -14.187 -4.749 1.00 97.38 283 THR A CA 1
ATOM 2047 C C . THR A 1 283 ? -5.196 -12.899 -3.939 1.00 97.38 283 THR A C 1
ATOM 2049 O O . THR A 1 283 ? -4.093 -12.515 -3.558 1.00 97.38 283 THR A O 1
ATOM 2052 N N . ALA A 1 284 ? -6.317 -12.239 -3.643 1.00 98.06 284 ALA A N 1
ATOM 2053 C CA . ALA A 1 284 ? -6.328 -11.082 -2.755 1.00 98.06 284 ALA A CA 1
ATOM 2054 C C . ALA A 1 284 ? -6.222 -11.533 -1.289 1.00 98.06 284 ALA A C 1
ATOM 2056 O O . ALA A 1 284 ? -7.034 -12.336 -0.837 1.00 98.06 284 ALA A O 1
ATOM 2057 N N . GLN A 1 285 ? -5.249 -11.000 -0.554 1.00 98.19 285 GLN A N 1
ATOM 2058 C CA . GLN A 1 285 ? -5.001 -11.293 0.859 1.00 98.19 285 GLN A CA 1
ATOM 2059 C C . GLN A 1 285 ? -5.478 -10.127 1.727 1.00 98.19 285 GLN A C 1
ATOM 2061 O O . GLN A 1 285 ? -5.218 -8.971 1.394 1.00 98.19 285 GLN A O 1
ATOM 2066 N N . GLU A 1 286 ? -6.175 -10.412 2.826 1.00 98.38 286 GLU A N 1
ATOM 2067 C CA . GLU A 1 286 ? -6.586 -9.402 3.807 1.00 98.38 286 GLU A CA 1
ATOM 2068 C C . GLU A 1 286 ? -5.383 -9.031 4.689 1.00 98.38 286 GLU A C 1
ATOM 2070 O O . GLU A 1 286 ? -4.893 -9.863 5.446 1.00 98.38 286 GLU A O 1
ATOM 2075 N N . ILE A 1 287 ? -4.881 -7.799 4.561 1.00 98.00 287 ILE A N 1
ATOM 2076 C CA . ILE A 1 287 ? -3.657 -7.337 5.247 1.00 98.00 287 ILE A CA 1
ATOM 2077 C C . ILE A 1 287 ? -3.936 -6.484 6.490 1.00 98.00 287 ILE A C 1
ATOM 2079 O O . ILE A 1 287 ? -3.058 -6.315 7.331 1.00 98.00 287 ILE A O 1
ATOM 2083 N N . ALA A 1 288 ? -5.143 -5.924 6.612 1.00 98.25 288 ALA A N 1
ATOM 2084 C CA . ALA A 1 288 ? -5.562 -5.170 7.789 1.00 98.25 288 ALA A CA 1
ATOM 2085 C C . ALA A 1 288 ? -7.089 -5.139 7.914 1.00 98.25 288 ALA A C 1
ATOM 2087 O O . ALA A 1 288 ? -7.796 -4.896 6.936 1.00 98.25 288 ALA A O 1
ATOM 2088 N N . ALA A 1 289 ? -7.585 -5.333 9.132 1.00 98.25 289 ALA A N 1
ATOM 2089 C CA . ALA A 1 289 ? -8.994 -5.260 9.507 1.00 98.25 289 ALA A CA 1
ATOM 2090 C C . ALA A 1 289 ? -9.102 -5.108 11.039 1.00 98.25 289 ALA A C 1
ATOM 2092 O O . ALA A 1 289 ? -8.142 -5.454 11.732 1.00 98.25 289 ALA A O 1
ATOM 2093 N N . PRO A 1 290 ? -10.233 -4.630 11.592 1.00 98.44 290 PRO A N 1
ATOM 2094 C CA . PRO A 1 290 ? -11.450 -4.205 10.901 1.00 98.44 290 PRO A CA 1
ATOM 2095 C C . PRO A 1 290 ? -11.551 -2.697 10.613 1.00 98.44 290 PRO A C 1
ATOM 2097 O O . PRO A 1 290 ? -11.170 -1.846 11.416 1.00 98.44 290 PRO A O 1
ATOM 2100 N N . PHE A 1 291 ? -12.191 -2.363 9.491 1.00 98.50 291 PHE A N 1
ATOM 2101 C CA . PHE A 1 291 ? -12.580 -1.010 9.093 1.00 98.50 291 PHE A CA 1
ATOM 2102 C C . PHE A 1 291 ? -14.104 -0.854 9.012 1.00 98.50 291 PHE A C 1
ATOM 2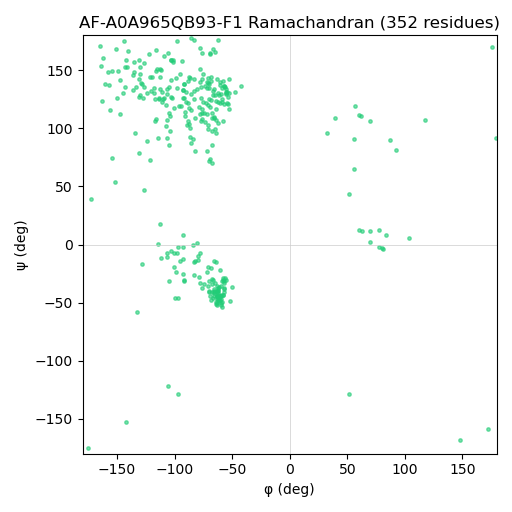104 O O . PHE A 1 291 ? -14.838 -1.781 8.683 1.00 98.50 291 PHE A O 1
ATOM 2111 N N . GLY A 1 292 ? -14.605 0.348 9.278 1.00 97.94 292 GLY A N 1
ATOM 2112 C CA . GLY A 1 292 ? -16.000 0.708 9.057 1.00 97.94 292 GLY A CA 1
ATOM 2113 C C . GLY A 1 292 ? -16.332 0.945 7.588 1.00 97.94 292 GLY A C 1
ATOM 2114 O O . GLY A 1 292 ? -15.458 1.185 6.756 1.00 97.94 292 GLY A O 1
ATOM 2115 N N . THR A 1 293 ? -17.628 0.958 7.277 1.00 96.94 293 THR A N 1
ATOM 2116 C CA . THR A 1 293 ? -18.154 1.234 5.927 1.00 96.94 293 THR A CA 1
ATOM 2117 C C . THR A 1 293 ? -17.694 2.581 5.361 1.00 96.94 293 THR A C 1
ATOM 2119 O O . THR A 1 293 ? -17.531 2.706 4.150 1.00 96.94 293 THR A O 1
ATOM 2122 N N . SER A 1 294 ? -17.422 3.558 6.236 1.00 97.25 294 SER A N 1
ATOM 2123 C CA . SER A 1 294 ? -16.943 4.906 5.904 1.00 97.25 294 SER A CA 1
ATOM 2124 C C . SER A 1 294 ? -15.437 5.012 5.615 1.00 97.25 294 SER A C 1
ATOM 2126 O O . SER A 1 294 ? -14.952 6.121 5.357 1.00 97.25 294 SER A O 1
ATOM 2128 N N . ALA A 1 295 ? -14.702 3.893 5.659 1.00 98.25 295 ALA A N 1
ATOM 2129 C CA . ALA A 1 295 ? -13.350 3.821 5.124 1.00 98.25 295 ALA A CA 1
ATOM 2130 C C . ALA A 1 295 ? -13.384 3.895 3.590 1.00 98.25 295 ALA A C 1
ATOM 2132 O O . ALA A 1 295 ? -14.223 3.253 2.955 1.00 98.25 295 ALA A O 1
ATOM 2133 N N . THR A 1 296 ? -12.492 4.707 3.018 1.00 98.38 296 THR A N 1
ATOM 2134 C CA . THR A 1 296 ? -12.466 5.048 1.586 1.00 98.38 296 THR A CA 1
ATOM 2135 C C . THR A 1 296 ? -11.073 5.526 1.180 1.00 98.38 296 THR A C 1
ATOM 2137 O O . THR A 1 296 ? -10.379 6.184 1.964 1.00 98.38 296 THR A O 1
ATOM 2140 N N . PHE A 1 297 ? -10.696 5.253 -0.065 1.00 98.38 297 PHE A N 1
ATOM 2141 C CA . PHE A 1 297 ? -9.655 5.987 -0.773 1.00 98.38 297 PHE A CA 1
ATOM 2142 C C . PHE A 1 297 ? -10.205 7.323 -1.285 1.00 98.38 297 PHE A C 1
ATOM 2144 O O . PHE A 1 297 ? -11.401 7.467 -1.551 1.00 98.38 297 PHE A O 1
ATOM 2151 N N . ARG A 1 298 ? -9.315 8.305 -1.389 1.00 98.06 298 ARG A N 1
ATOM 2152 C CA . ARG A 1 298 ? -9.520 9.650 -1.939 1.00 98.06 298 ARG A CA 1
ATOM 2153 C C . ARG A 1 298 ? -8.264 10.047 -2.702 1.00 98.06 298 ARG A C 1
ATOM 2155 O O . ARG A 1 298 ? -7.201 9.498 -2.427 1.00 98.06 298 ARG A O 1
ATOM 2162 N N . TYR A 1 299 ? -8.350 10.997 -3.624 1.00 96.81 299 TYR A N 1
ATOM 2163 C CA . TYR A 1 299 ? -7.267 11.227 -4.588 1.00 96.81 299 TYR A CA 1
ATOM 2164 C C . TYR A 1 299 ? -6.832 12.683 -4.647 1.00 96.81 299 TYR A C 1
ATOM 2166 O O . TYR A 1 299 ? -7.668 13.581 -4.666 1.00 96.81 299 TYR A O 1
ATOM 2174 N N . TYR A 1 300 ? -5.524 12.907 -4.711 1.00 95.38 300 TYR A N 1
ATOM 2175 C CA . TYR A 1 300 ? -4.950 14.209 -5.029 1.00 95.38 300 TYR A CA 1
ATOM 2176 C C . TYR A 1 300 ? -4.709 14.283 -6.532 1.00 95.38 300 TYR A C 1
ATOM 2178 O O . TYR A 1 300 ? -4.132 13.357 -7.109 1.00 95.38 300 TYR A O 1
ATOM 2186 N N . THR A 1 301 ? -5.112 15.385 -7.158 1.00 92.94 301 THR A N 1
ATOM 2187 C CA . THR A 1 301 ? -4.836 15.659 -8.573 1.00 92.94 301 THR A CA 1
ATOM 2188 C C . THR A 1 301 ? -3.718 16.678 -8.726 1.00 92.94 301 THR A C 1
ATOM 2190 O O . THR A 1 301 ? -3.471 17.464 -7.808 1.00 92.94 301 THR A O 1
ATOM 2193 N N . 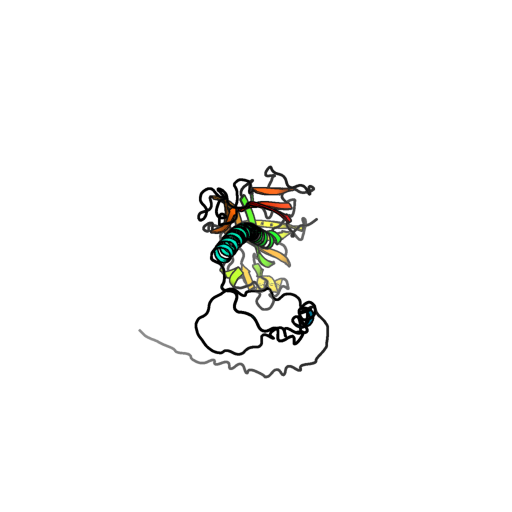ALA A 1 302 ? -3.065 16.707 -9.890 1.00 82.38 302 ALA A N 1
ATOM 2194 C CA . ALA A 1 302 ? -2.193 17.817 -10.279 1.00 82.38 302 ALA A CA 1
ATOM 2195 C C . ALA A 1 302 ? -2.826 19.178 -9.910 1.00 82.38 302 ALA A C 1
ATOM 2197 O O . ALA A 1 302 ? -4.030 19.376 -10.090 1.00 82.38 302 ALA A O 1
ATOM 2198 N N . MET A 1 303 ? -2.016 20.084 -9.352 1.00 81.62 303 MET A N 1
ATOM 2199 C CA . MET A 1 303 ? -2.414 21.430 -8.902 1.00 81.62 303 MET A CA 1
ATOM 2200 C C . MET A 1 303 ? -3.452 21.503 -7.757 1.00 81.62 303 MET A C 1
ATOM 2202 O O . MET A 1 303 ? -3.949 22.589 -7.475 1.00 81.62 303 MET A O 1
ATOM 2206 N N . SER A 1 304 ? -3.775 20.402 -7.059 1.00 89.69 304 SER A N 1
ATOM 2207 C CA . SER A 1 304 ? -4.623 20.455 -5.854 1.00 89.69 304 SER A CA 1
ATOM 2208 C C . SER A 1 304 ? -4.042 19.694 -4.666 1.00 89.69 304 SER A C 1
ATOM 2210 O O . SER A 1 304 ? -3.746 18.499 -4.753 1.00 89.69 304 SER A O 1
ATOM 2212 N N . ASP A 1 305 ? -3.938 20.385 -3.530 1.00 89.12 305 ASP A N 1
ATOM 2213 C CA . ASP A 1 305 ? -3.559 19.824 -2.226 1.00 89.12 305 ASP A CA 1
ATOM 2214 C C . ASP A 1 305 ? -4.783 19.396 -1.388 1.00 89.12 305 ASP A C 1
ATOM 2216 O O . ASP A 1 305 ? -4.653 19.010 -0.226 1.00 89.12 305 ASP A O 1
ATOM 2220 N N . THR A 1 306 ? -5.989 19.421 -1.971 1.00 95.44 306 THR A N 1
ATOM 2221 C CA . THR A 1 306 ? -7.213 18.891 -1.350 1.00 95.44 306 THR A CA 1
ATOM 2222 C C . THR A 1 306 ? -7.572 17.539 -1.961 1.00 95.44 306 THR A C 1
ATOM 2224 O O . THR A 1 306 ? -7.701 17.408 -3.176 1.00 95.44 306 THR A O 1
ATOM 2227 N N . ALA A 1 307 ? -7.766 16.521 -1.118 1.00 96.75 307 ALA A N 1
ATOM 2228 C CA . ALA A 1 307 ? -8.139 15.187 -1.578 1.00 96.75 307 ALA A CA 1
ATOM 2229 C C . ALA A 1 307 ? -9.601 15.152 -2.059 1.00 96.75 307 ALA A C 1
ATOM 2231 O O . ALA A 1 307 ? -10.526 15.410 -1.284 1.00 96.75 307 ALA A O 1
ATOM 2232 N N . LEU A 1 308 ? -9.810 14.774 -3.318 1.00 96.75 308 LEU A N 1
ATOM 2233 C CA . LEU A 1 308 ? -11.126 14.623 -3.929 1.00 96.75 308 LEU A CA 1
ATOM 2234 C C . LEU A 1 308 ? -11.850 13.383 -3.388 1.00 96.75 308 LEU A C 1
ATOM 2236 O O . LEU A 1 308 ? -11.258 12.314 -3.212 1.00 96.75 308 LEU A O 1
ATOM 2240 N N . THR A 1 309 ? -13.155 13.526 -3.147 1.00 93.06 309 THR A N 1
ATOM 2241 C CA . THR A 1 309 ? -14.065 12.430 -2.769 1.00 93.06 309 THR A CA 1
ATOM 2242 C C . THR A 1 309 ? -14.579 11.645 -3.972 1.00 93.06 309 THR A C 1
ATOM 2244 O O . THR A 1 309 ? -14.909 10.471 -3.833 1.00 93.06 309 THR A O 1
ATOM 2247 N N . THR A 1 310 ? -14.632 12.275 -5.144 1.00 95.44 310 THR A N 1
ATOM 2248 C CA . THR A 1 310 ? -14.892 11.636 -6.436 1.00 95.44 310 THR A CA 1
ATOM 2249 C C . THR A 1 310 ? -13.589 11.127 -7.042 1.00 95.44 310 THR A C 1
ATOM 2251 O O . THR A 1 310 ? -12.556 11.788 -6.941 1.00 95.44 310 THR A O 1
ATOM 2254 N N . THR A 1 311 ? -13.630 9.980 -7.713 1.00 95.38 311 THR A N 1
ATOM 2255 C CA . THR A 1 311 ? -12.468 9.434 -8.423 1.00 95.38 311 THR A CA 1
ATOM 2256 C C . THR A 1 311 ? -12.156 10.269 -9.675 1.00 95.38 311 THR A C 1
ATOM 2258 O O . THR A 1 311 ? -13.022 10.375 -10.543 1.00 95.38 311 THR A O 1
ATOM 2261 N N . PRO A 1 312 ? -10.956 10.869 -9.794 1.00 94.06 312 PRO A N 1
ATOM 2262 C CA . PRO A 1 312 ? -10.544 11.612 -10.984 1.00 94.06 312 PRO A CA 1
ATOM 2263 C C . PRO A 1 312 ? -9.991 10.668 -12.068 1.00 94.06 312 PRO A C 1
ATOM 2265 O O . PRO A 1 312 ? -9.819 9.470 -11.837 1.00 94.06 312 PRO A O 1
ATOM 2268 N N . SER A 1 313 ? -9.647 11.209 -13.242 1.00 92.62 313 SER A N 1
ATOM 2269 C CA . SER A 1 313 ? -8.898 10.453 -14.258 1.00 92.62 313 SER A CA 1
ATOM 2270 C C . SER A 1 313 ? -7.559 9.966 -13.698 1.00 92.62 313 SER A C 1
ATOM 2272 O O . SER A 1 313 ? -6.817 10.753 -13.104 1.00 92.62 313 SER A O 1
ATOM 2274 N N . VAL A 1 314 ? -7.208 8.700 -13.950 1.00 92.44 314 VAL A N 1
ATOM 2275 C CA . VAL A 1 314 ? -5.956 8.086 -13.465 1.00 92.44 314 VAL A CA 1
ATOM 2276 C C . VAL A 1 314 ? -4.700 8.831 -13.926 1.00 92.44 314 VAL A C 1
ATOM 2278 O O . VAL A 1 314 ? -3.739 8.911 -13.167 1.00 92.44 314 VAL A O 1
ATOM 2281 N N . SER A 1 315 ? -4.748 9.467 -15.103 1.00 89.56 315 SER A N 1
ATOM 2282 C CA . SER A 1 315 ? -3.672 10.311 -15.649 1.00 89.56 315 SER A CA 1
ATOM 2283 C C . SER A 1 315 ? -3.396 11.591 -14.847 1.00 89.56 315 SER A C 1
ATOM 2285 O O . SER A 1 315 ? -2.366 12.231 -15.042 1.00 89.56 315 SER A O 1
ATOM 2287 N N . THR A 1 316 ? -4.300 11.978 -13.943 1.00 90.81 316 THR A N 1
ATOM 2288 C CA . THR A 1 316 ? -4.187 13.208 -13.138 1.00 90.81 316 THR A CA 1
ATOM 2289 C C . THR A 1 316 ? -3.822 12.956 -11.676 1.00 90.81 316 THR A C 1
ATOM 2291 O O . THR A 1 316 ? -3.576 13.917 -10.948 1.00 90.81 316 THR A O 1
ATOM 2294 N N . ILE A 1 317 ? -3.789 11.694 -11.225 1.00 93.12 317 ILE A N 1
ATOM 2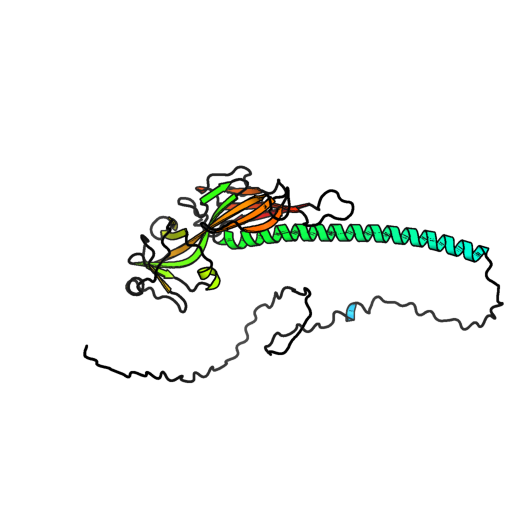295 C CA . ILE A 1 317 ? -3.561 11.335 -9.818 1.00 93.12 317 ILE A CA 1
ATOM 2296 C C . ILE A 1 317 ? -2.074 11.492 -9.465 1.00 93.12 317 ILE A C 1
ATOM 2298 O O . ILE A 1 317 ? -1.239 10.740 -9.962 1.00 93.12 317 ILE A O 1
ATOM 2302 N N . ARG A 1 318 ? -1.764 12.413 -8.539 1.00 92.19 318 ARG A N 1
ATOM 2303 C CA . ARG A 1 318 ? -0.413 12.633 -7.961 1.00 92.19 318 ARG A CA 1
ATOM 2304 C C . ARG A 1 318 ? -0.200 11.953 -6.601 1.00 92.19 318 ARG A C 1
ATOM 2306 O O . ARG A 1 318 ? 0.887 12.003 -6.026 1.00 92.19 318 ARG A O 1
ATOM 2313 N N . GLY A 1 319 ? -1.263 11.389 -6.036 1.00 94.19 319 GLY A N 1
ATOM 2314 C CA . GLY A 1 319 ? -1.241 10.750 -4.728 1.00 94.19 319 GLY A CA 1
ATOM 2315 C C . GLY A 1 319 ? -2.620 10.290 -4.274 1.00 94.19 319 GLY A C 1
ATOM 2316 O O . GLY A 1 319 ? -3.648 10.644 -4.857 1.00 94.19 319 GLY A O 1
ATOM 2317 N N . VAL A 1 320 ? -2.644 9.513 -3.197 1.00 96.38 320 VAL A N 1
ATOM 2318 C CA . VAL A 1 320 ? -3.855 8.917 -2.628 1.00 96.38 320 VAL A CA 1
ATOM 2319 C C . VAL A 1 320 ? -3.912 9.158 -1.122 1.00 96.38 320 VAL A C 1
ATOM 2321 O O . VAL A 1 320 ? -2.904 9.125 -0.426 1.00 96.38 320 VAL A O 1
ATOM 2324 N N . GLN A 1 321 ? -5.107 9.410 -0.607 1.00 97.75 321 GLN A N 1
ATOM 2325 C CA . GLN A 1 321 ? -5.409 9.508 0.814 1.00 97.75 321 GLN A CA 1
ATOM 2326 C C . GLN A 1 321 ? -6.230 8.284 1.223 1.00 97.75 321 GLN A C 1
ATOM 2328 O O . GLN A 1 321 ? -7.290 8.039 0.644 1.00 97.75 321 GLN A O 1
ATOM 2333 N N . LEU A 1 322 ? -5.790 7.548 2.248 1.00 98.12 322 LEU A N 1
ATOM 2334 C CA . LEU A 1 322 ? -6.648 6.565 2.914 1.00 98.12 322 LEU A CA 1
ATOM 2335 C C . LEU A 1 322 ? -7.306 7.228 4.126 1.00 98.12 322 LEU A C 1
ATOM 2337 O O . LEU A 1 322 ? -6.626 7.625 5.074 1.00 98.12 322 LEU A O 1
ATOM 2341 N N . LYS A 1 323 ? -8.640 7.286 4.124 1.00 98.12 323 LYS A N 1
ATOM 2342 C CA . LYS A 1 323 ? -9.428 7.552 5.330 1.00 98.12 323 LYS A CA 1
ATOM 2343 C C . LYS A 1 323 ? -9.681 6.215 6.033 1.00 98.12 323 LYS A C 1
ATOM 2345 O O . LYS A 1 323 ? -10.643 5.517 5.725 1.00 98.12 323 LYS A O 1
ATOM 2350 N N . ALA A 1 324 ? -8.811 5.853 6.968 1.00 97.62 324 ALA A N 1
ATOM 2351 C CA . ALA A 1 324 ? -8.892 4.630 7.757 1.00 97.62 324 ALA A CA 1
ATOM 2352 C C . ALA A 1 324 ? -9.819 4.824 8.970 1.00 97.62 324 ALA A C 1
ATOM 2354 O O . ALA A 1 324 ? -9.386 5.235 10.046 1.00 97.62 324 ALA A O 1
ATOM 2355 N N . ALA A 1 325 ? -11.109 4.528 8.803 1.00 98.00 325 ALA A N 1
ATOM 2356 C CA . ALA A 1 325 ?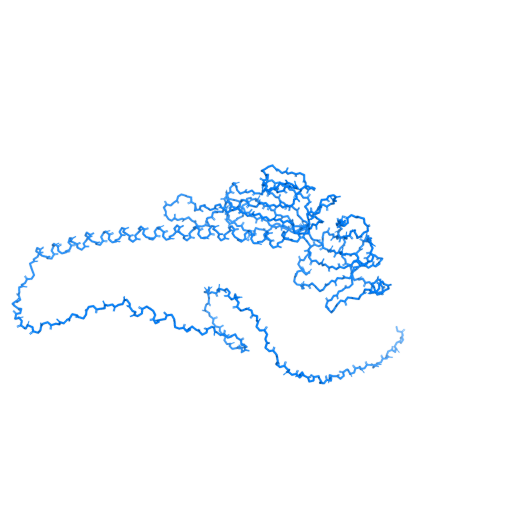 -12.067 4.421 9.905 1.00 98.00 325 ALA A CA 1
ATOM 2357 C C . ALA A 1 325 ? -11.950 3.028 10.554 1.00 98.00 325 ALA A C 1
ATOM 2359 O O . ALA A 1 325 ? -12.710 2.130 10.209 1.00 98.00 325 ALA A O 1
ATOM 2360 N N . ALA A 1 326 ? -10.959 2.815 11.421 1.00 98.25 326 ALA A N 1
ATOM 2361 C CA . ALA A 1 326 ? -10.653 1.513 12.018 1.00 98.25 326 ALA A CA 1
ATOM 2362 C C . ALA A 1 326 ? -11.434 1.263 13.316 1.00 98.25 326 ALA A C 1
ATOM 2364 O O . ALA A 1 326 ? -11.590 2.168 14.140 1.00 98.25 326 ALA A O 1
ATOM 2365 N N . TYR A 1 327 ? -11.888 0.028 13.511 1.00 98.25 327 TYR A N 1
ATOM 2366 C CA . TYR A 1 327 ? -12.515 -0.435 14.749 1.00 98.25 327 TYR A CA 1
ATOM 2367 C C . TYR A 1 327 ? -11.533 -1.255 15.590 1.00 98.25 327 TYR A C 1
ATOM 2369 O O . TYR A 1 327 ? -10.593 -1.846 15.061 1.00 98.25 327 TYR A O 1
ATOM 2377 N N . SER A 1 328 ? -11.777 -1.335 16.898 1.00 97.69 328 SER A N 1
ATOM 2378 C CA . SER A 1 328 ? -11.147 -2.349 17.742 1.00 97.69 328 SER A CA 1
ATOM 2379 C C . SER A 1 328 ? -11.650 -3.752 17.342 1.00 97.69 328 SER A C 1
ATOM 2381 O O . SER A 1 328 ? -12.864 -3.937 17.201 1.00 97.69 328 SER A O 1
ATOM 2383 N N . PRO A 1 329 ? -10.764 -4.749 17.158 1.00 96.50 329 PRO A N 1
ATOM 2384 C CA . PRO A 1 329 ? -11.128 -6.162 17.019 1.00 96.50 329 PRO A CA 1
ATOM 2385 C C . PRO A 1 329 ? -12.074 -6.666 18.116 1.00 96.50 329 PRO A C 1
ATOM 2387 O O . PRO A 1 329 ? -12.989 -7.449 17.850 1.00 96.50 329 PRO A O 1
ATOM 2390 N N . HIS A 1 330 ? -11.889 -6.181 19.345 1.00 94.00 330 HIS A N 1
ATOM 2391 C CA . HIS A 1 330 ? -12.695 -6.545 20.507 1.00 94.00 330 HIS A CA 1
ATOM 2392 C C . HIS A 1 330 ? -13.719 -5.461 20.884 1.00 94.00 330 HIS A C 1
ATOM 2394 O O . HIS A 1 330 ? -13.592 -4.290 20.525 1.00 94.00 330 HIS A O 1
ATOM 2400 N N . ARG A 1 331 ? -14.771 -5.851 21.620 1.00 92.38 331 ARG A N 1
ATOM 2401 C CA . ARG A 1 331 ? -15.766 -4.925 22.190 1.00 92.38 331 ARG A CA 1
ATOM 2402 C C . ARG A 1 331 ? -15.552 -4.816 23.694 1.00 92.38 331 ARG A C 1
ATOM 2404 O O . ARG A 1 331 ? -15.558 -5.838 24.378 1.00 92.38 331 ARG A O 1
ATOM 2411 N N . THR A 1 332 ? -15.468 -3.596 24.223 1.00 90.38 332 THR A N 1
ATOM 2412 C CA . THR A 1 332 ? -15.444 -3.378 25.673 1.00 90.38 332 THR A CA 1
ATOM 2413 C C . THR A 1 332 ? -16.689 -3.986 26.332 1.00 90.38 332 THR A C 1
ATOM 2415 O O . THR A 1 332 ? -17.811 -3.784 25.859 1.00 90.38 332 THR A O 1
ATOM 2418 N N . ALA A 1 333 ? -16.528 -4.668 27.468 1.00 87.75 333 ALA A N 1
ATOM 2419 C CA . ALA A 1 333 ? -17.653 -5.229 28.216 1.00 87.75 333 ALA A CA 1
ATOM 2420 C C . ALA A 1 333 ? -18.722 -4.159 28.540 1.00 87.75 333 ALA A C 1
ATOM 2422 O O . ALA A 1 333 ? -18.423 -3.102 29.103 1.00 87.75 333 ALA A O 1
ATOM 2423 N N . GLY A 1 334 ? -19.980 -4.437 28.182 1.00 88.88 334 GLY A N 1
ATOM 2424 C CA . GLY A 1 334 ? -21.104 -3.503 28.338 1.00 88.88 334 GLY A CA 1
ATOM 2425 C C . GLY A 1 334 ? -21.273 -2.470 27.211 1.00 88.88 334 GLY A C 1
ATOM 2426 O O . GLY A 1 334 ? -22.098 -1.569 27.349 1.00 88.88 334 GLY A O 1
ATOM 2427 N N . ARG A 1 335 ? -20.527 -2.570 26.100 1.00 90.25 335 ARG A N 1
ATOM 2428 C CA . ARG A 1 335 ? -20.772 -1.812 24.856 1.00 90.25 335 ARG A CA 1
ATOM 2429 C C . ARG A 1 335 ? -21.432 -2.706 23.801 1.00 90.25 335 ARG A C 1
ATOM 2431 O O . ARG A 1 335 ? -21.042 -3.855 23.624 1.00 90.25 335 ARG A O 1
ATOM 2438 N N . ALA A 1 336 ? -22.371 -2.150 23.035 1.00 90.44 336 ALA A N 1
ATOM 2439 C CA . ALA A 1 336 ? -22.930 -2.823 21.859 1.00 90.44 336 ALA A CA 1
ATOM 2440 C C . ALA A 1 336 ? -21.957 -2.828 20.660 1.00 90.44 336 ALA A C 1
ATOM 2442 O O . ALA A 1 336 ? -21.914 -3.797 19.901 1.00 90.44 336 ALA A O 1
ATOM 2443 N N . THR A 1 337 ? -21.157 -1.767 20.505 1.00 91.81 337 THR A N 1
ATOM 2444 C CA . THR A 1 337 ? -20.242 -1.530 19.375 1.00 91.81 337 THR A CA 1
ATOM 2445 C C . THR A 1 337 ? -18.772 -1.525 19.822 1.00 91.81 337 THR A C 1
ATOM 2447 O O . THR A 1 337 ? -18.506 -1.111 20.953 1.00 91.81 337 THR A O 1
ATOM 2450 N N . PRO A 1 338 ? -17.810 -1.903 18.956 1.00 95.12 338 PRO A N 1
ATOM 2451 C CA . PRO A 1 338 ? -16.384 -1.680 19.214 1.00 95.12 338 PRO A CA 1
ATOM 2452 C C . PRO A 1 338 ? -16.039 -0.178 19.268 1.00 95.12 338 PRO A C 1
ATOM 2454 O O . PRO A 1 338 ? -16.836 0.664 18.837 1.00 95.12 338 PRO A O 1
ATOM 2457 N N . GLU A 1 339 ? -14.857 0.176 19.779 1.00 97.00 339 GLU A N 1
ATOM 2458 C CA . GLU A 1 339 ? -14.359 1.558 19.716 1.00 97.00 339 GLU A CA 1
ATOM 2459 C C . GLU A 1 339 ? -13.917 1.880 18.278 1.00 97.00 339 GLU A C 1
ATOM 2461 O O . GLU A 1 339 ? -13.264 1.071 17.622 1.00 97.00 339 GLU A O 1
ATOM 2466 N N . LEU A 1 340 ? -14.274 3.068 17.783 1.00 97.44 340 LEU A N 1
ATOM 2467 C CA . LEU A 1 340 ? -13.919 3.553 16.445 1.00 97.44 340 LEU A CA 1
ATOM 2468 C C . LEU A 1 340 ? -12.836 4.630 16.546 1.00 97.44 340 LEU A C 1
ATOM 2470 O O . LEU A 1 340 ? -12.985 5.592 17.302 1.00 97.44 340 LEU A O 1
ATOM 2474 N N . VAL A 1 341 ? -11.801 4.535 15.713 1.00 98.12 341 VAL A N 1
ATOM 2475 C CA . VAL A 1 341 ? -10.834 5.613 15.489 1.00 98.12 341 VAL A CA 1
ATOM 2476 C C . VAL A 1 341 ? -10.711 5.881 13.994 1.00 98.12 341 VAL A C 1
ATOM 2478 O O . VAL A 1 341 ? -10.424 4.985 13.209 1.00 98.12 341 VAL A O 1
ATOM 2481 N N . THR A 1 342 ? -10.901 7.137 13.587 1.00 98.19 342 THR A N 1
ATOM 2482 C CA . THR A 1 342 ? -10.605 7.563 12.213 1.00 98.19 342 THR A CA 1
ATOM 2483 C C . THR A 1 342 ? -9.214 8.177 12.158 1.00 98.19 342 THR A C 1
ATOM 2485 O O . THR A 1 342 ? -8.956 9.187 12.808 1.00 98.19 342 THR A O 1
ATOM 2488 N N . VAL A 1 343 ? -8.333 7.579 11.360 1.00 97.81 343 VAL A N 1
ATOM 2489 C CA . VAL A 1 343 ? -7.030 8.136 10.977 1.00 97.81 343 VAL A CA 1
ATOM 2490 C C . VAL A 1 343 ? -7.082 8.449 9.486 1.00 97.81 343 VAL A C 1
ATOM 2492 O O . VAL A 1 343 ? -7.729 7.741 8.719 1.00 97.81 343 VAL A O 1
ATOM 2495 N N . THR A 1 344 ? -6.440 9.528 9.057 1.00 97.56 344 THR A N 1
ATOM 2496 C CA . THR A 1 344 ? -6.316 9.875 7.638 1.00 97.56 344 THR A CA 1
ATOM 2497 C C . THR A 1 344 ? -4.850 10.159 7.354 1.00 97.56 344 THR A C 1
ATOM 2499 O O . THR A 1 344 ? -4.249 10.936 8.090 1.00 97.56 344 THR A O 1
ATOM 2502 N N . SER A 1 345 ? -4.282 9.532 6.323 1.00 97.25 345 SER A N 1
ATOM 2503 C CA . SER A 1 345 ? -2.938 9.863 5.830 1.00 97.25 345 SER A CA 1
ATOM 2504 C C . SER A 1 345 ? -2.952 10.062 4.323 1.00 97.25 345 SER A C 1
ATOM 2506 O O . SER A 1 345 ? -3.800 9.496 3.628 1.00 97.25 345 SER A O 1
ATOM 2508 N N . ALA A 1 346 ? -2.011 10.869 3.847 1.00 96.19 346 ALA A N 1
ATOM 2509 C CA . ALA A 1 346 ? -1.796 11.193 2.449 1.00 96.19 346 ALA A CA 1
ATOM 2510 C C . ALA A 1 346 ? -0.480 10.573 1.974 1.00 96.19 346 ALA A C 1
ATOM 2512 O O . ALA A 1 346 ? 0.556 10.745 2.611 1.00 96.19 346 ALA A O 1
ATOM 2513 N N . PHE A 1 347 ? -0.524 9.891 0.835 1.00 94.25 347 PHE A N 1
ATOM 2514 C CA . PHE A 1 347 ? 0.622 9.268 0.191 1.00 94.25 347 PHE A CA 1
ATOM 2515 C C . PHE A 1 347 ? 0.813 9.939 -1.165 1.00 94.25 347 PHE A C 1
ATOM 2517 O O . PHE A 1 347 ? 0.015 9.742 -2.085 1.00 94.25 347 PHE A O 1
ATOM 2524 N N . PHE A 1 348 ? 1.842 10.775 -1.274 1.00 92.88 348 PHE A N 1
ATOM 2525 C CA . PHE A 1 348 ? 2.220 11.411 -2.530 1.00 92.88 348 PHE A CA 1
ATOM 2526 C C . PHE A 1 348 ? 3.263 10.562 -3.245 1.00 92.88 348 PHE A C 1
ATOM 2528 O O . PHE A 1 348 ? 4.250 10.136 -2.645 1.00 92.88 348 PHE A O 1
ATOM 2535 N N . PHE A 1 349 ? 3.045 10.353 -4.537 1.00 91.81 349 PHE A N 1
ATOM 2536 C CA . PHE A 1 349 ? 3.984 9.661 -5.406 1.00 91.81 349 PHE A CA 1
ATOM 2537 C C . PHE A 1 349 ? 5.251 10.521 -5.550 1.00 91.81 349 PHE A C 1
ATOM 2539 O O . PHE A 1 349 ? 5.170 11.740 -5.770 1.00 91.81 349 PHE A O 1
ATOM 2546 N N . ARG A 1 350 ? 6.423 9.913 -5.317 1.00 85.38 350 ARG A N 1
ATOM 2547 C CA . ARG A 1 350 ? 7.707 10.637 -5.232 1.00 85.38 350 ARG A CA 1
ATOM 2548 C C . ARG A 1 350 ? 8.439 10.720 -6.565 1.00 85.38 350 ARG A C 1
ATOM 2550 O O . ARG A 1 350 ? 9.139 11.696 -6.799 1.00 85.38 350 ARG A O 1
ATOM 2557 N N . ASN A 1 351 ? 8.278 9.715 -7.420 1.00 77.25 351 ASN A N 1
ATOM 2558 C CA . ASN A 1 351 ? 8.834 9.720 -8.765 1.00 77.25 351 ASN A CA 1
ATOM 2559 C C . ASN A 1 351 ? 7.959 10.641 -9.634 1.00 77.25 351 ASN A C 1
ATOM 2561 O O . ASN A 1 351 ? 6.794 10.333 -9.874 1.00 77.25 351 ASN A O 1
ATOM 2565 N N . ARG A 1 352 ? 8.487 11.817 -9.983 1.00 74.31 352 ARG A N 1
ATOM 2566 C CA . ARG A 1 352 ? 7.841 12.845 -10.811 1.00 74.31 352 ARG A CA 1
ATOM 2567 C C . ARG A 1 352 ? 8.906 13.649 -11.562 1.00 74.31 352 ARG A C 1
ATOM 2569 O O . ARG A 1 352 ? 10.095 13.519 -11.270 1.00 74.31 352 ARG A O 1
ATOM 2576 N N . THR A 1 353 ? 8.481 14.457 -12.526 1.00 68.75 353 THR A N 1
ATOM 2577 C CA . THR A 1 353 ? 9.363 15.276 -13.383 1.00 68.75 353 THR A CA 1
ATOM 2578 C C . THR A 1 353 ? 9.340 16.771 -13.055 1.00 68.75 353 THR A C 1
ATOM 2580 O O . THR A 1 353 ? 10.168 17.497 -13.597 1.00 68.75 353 THR A O 1
ATOM 2583 N N . ASP A 1 354 ? 8.397 17.207 -12.215 1.00 64.06 354 ASP A N 1
ATOM 2584 C CA . ASP A 1 354 ? 8.130 18.587 -11.780 1.00 64.06 354 ASP A CA 1
ATOM 2585 C C . ASP A 1 354 ? 8.665 18.911 -10.370 1.00 64.06 354 ASP A C 1
ATOM 2587 O O . ASP A 1 354 ? 8.561 18.037 -9.473 1.00 64.06 354 ASP A O 1
#

Mean predicted aligned error: 13.11 Å

Solvent-accessible surface area (backbone atoms only — not comparable to full-atom values): 21132 Å² total; per-residue (Å²): 135,85,86,93,78,90,86,82,89,82,90,78,86,78,76,87,72,90,76,84,80,82,84,77,88,75,92,79,90,78,88,91,79,86,85,80,92,83,90,78,88,87,90,83,89,86,83,90,80,92,77,94,72,85,72,82,79,85,75,74,73,70,74,69,70,69,75,79,66,84,72,80,79,77,79,78,77,92,67,90,71,83,78,73,83,75,76,83,52,73,66,59,56,50,53,51,51,52,52,51,51,53,53,51,52,52,53,54,52,52,52,56,50,52,54,57,51,49,48,55,53,50,33,48,48,49,4,46,47,39,33,48,54,46,50,49,57,50,46,66,55,43,41,63,17,37,29,38,72,93,58,64,34,26,42,76,46,75,41,47,45,33,43,28,33,39,31,64,70,44,48,36,26,30,29,36,95,26,24,31,40,29,51,63,60,61,66,66,58,59,74,69,59,46,68,38,25,38,35,40,32,36,83,85,83,78,64,41,51,52,67,46,79,39,87,72,68,67,44,85,30,65,63,63,40,24,49,77,72,76,43,75,63,56,90,76,28,43,43,30,28,35,86,92,47,81,77,56,66,71,22,50,26,34,37,22,24,37,40,36,40,34,58,41,78,26,92,89,42,83,97,24,23,15,39,27,45,23,51,56,89,54,75,70,41,79,76,30,59,37,24,40,85,84,39,34,42,27,36,21,38,74,100,41,97,61,70,33,80,63,73,71,63,49,64,42,43,36,26,42,30,47,37,33,29,9,28,16,90,57,59,54,91,94,50,97,59,49,4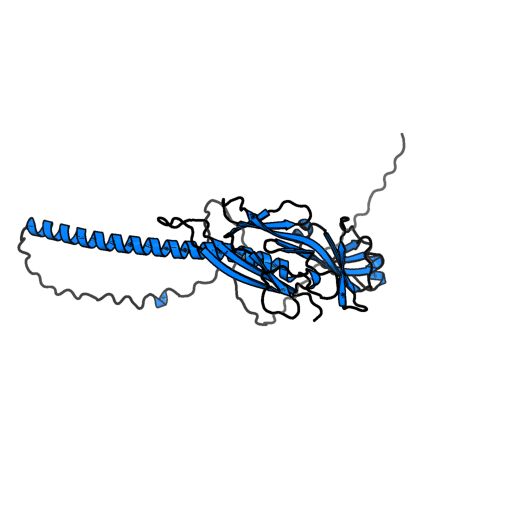3,77,39,77,49,74,53,76,43,59,33,63,44,58,81,124

pLDDT: mean 82.81, std 21.7, range [35.03, 98.69]

Nearest PDB structures (foldseek):
  8w0w-assembly1_H  TM=1.360E-01  e=1.959E+00  Homo sapiens
  7dpd-assembly1_A  TM=1.312E-01  e=4.664E+00  Homo sapiens

Sequence (354 aa):
MPHALLGDDAESGVRVGDIAIENTNRDGHLDAERCDDQAGYNRAHAKHGADGCVTPVWHNVDEQLQRILIVPTLTEPTGTRRHTRAGFSMVELLITLVLVAILGSAASSMLKSQLRGFSRVNDRQEARSVARTALRTLETELAMVDATSGGTNGVIAASSDSISVRVPYASGVFCASGTMMQLPVDSAVLATAVFGGFAIKDTSATGAYTYTNSANSPSAGTSSNCTGVGLTAPSGGSYLAVSSASGSAGAPMFLYQIVTYRLGNSALFAGLKGLYRKVGSGTAQEIAAPFGTSATFRYYTAMSDTALTTTPSVSTIRGVQLKAAAYSPHRTAGRATPELVTVTSAFFFRNRTD

Foldseek 3Di:
DDDDDDDDDDDDDDDDDDDDDPDDDDDDDDDDDDDDDDPDDDDDDDDDDDDDDPDPDPPDPPPVVVPPPPPPPPPDDPDPDPDPPDDDDVVNVVVVVVVCVVVVVVVVVVVVVVVLVVVQVVQVVQLVVLVVQVVVVCQVQQQQFALAFDADGQWDDDDFFKTKGWGFQWKAWDFPDQKTWTAAGDPVSVVPAQFQWKWWQAPPPRRDTHTDGDNDDWDADDQCSHVVVVHDHDVNIGMTRGPPDDHDHRTIMTTTWMKMWGWDQDPLDGQFTFIWIDIHPDDTDGRGDGFHPPWTKFFDFPPDPDTHSGDDPSSGGQWIKTFGFGFRPDCRPPDPGTDTDTDIDIHGHNHYDD